Protein AF-A0A816T9Y1-F1 (afdb_monomer_lite)

Secondary structure (DSSP, 8-state):
---------------------THHHHHHHHHHHHHHHHHHTTSSS------------THHHHHHHHHHHHHHHHHHHHHHHHHHHHHHHHHHHHHHHHHHHH--GGGTTHHHHHHHHHTSSS--HHHHHHHHHHHHHHT-HHHHHHHHHHHHHHHHHTT-HHHHHHHHHHHHHHHHHTT-HHHHTT-GGGT-TT---THHHHHHHHHT-TT---

Sequence (214 aa):
MVNRSKNRFTMKTKYGAAVAPVFFLAGAYVAWNYINHRLWRKKDDNNGRDIRKGIHNSTSKETSLARRRKDQKTLSRSVSMGAIRGGKVALQRLLDLHSYHLDTSSLVNAEIEFESLLSRERPDFGLLQRDIVKMEMSGKEAKGVEILKKALDKAKAEGKGHEAYEIEMLLVEMLIYMGNIEEASKCKCLEDDFITDARRPLYQASNCSPLLLL

pLDDT: mean 72.72, std 20.24, range [33.94, 97.5]

Radius of gyration: 26.61 Å; chains: 1; bounding box: 75×41×82 Å

Foldseek 3Di:
DDDDDDPPDDDDDPDPDPPDPCVVVVVCVVVVVVVVVVVVVVPPPPDDDDDDDDDDDPVVVVVVVVVVVVVVVVVVVVLVVCCVPVNPLVSVLVVLLVVCVVDVPVLPCLLVVLLVQLPDPDHDLSVNLSSLVSCLSSVNLVSVLVSLVVSLVVCVVVVVVVSNLSSLLSNLVSCVSVVVLVVSCPRPNLVDPVDPDPVNVVSVVSSVDSPPPD

Organism: Brassica napus (NCBI:txid3708)

Structure (mmCIF, N/CA/C/O backbone):
data_AF-A0A816T9Y1-F1
#
_entry.id   AF-A0A816T9Y1-F1
#
loop_
_atom_site.group_PDB
_atom_site.id
_atom_site.type_symbol
_atom_site.label_atom_id
_atom_site.label_alt_id
_atom_site.label_comp_id
_atom_site.label_asym_id
_atom_site.label_entity_id
_atom_site.label_seq_id
_atom_site.pdbx_PDB_ins_code
_atom_site.Cartn_x
_atom_site.Cartn_y
_atom_site.Cartn_z
_atom_site.occupancy
_atom_site.B_iso_or_equiv
_atom_site.auth_seq_id
_atom_site.auth_comp_id
_atom_site.auth_asym_id
_atom_site.auth_atom_id
_atom_site.pdbx_PDB_model_num
ATOM 1 N N . MET A 1 1 ? 62.454 2.556 33.806 1.00 37.78 1 MET A N 1
ATOM 2 C CA . MET A 1 1 ? 61.445 2.763 32.741 1.00 37.78 1 MET A CA 1
ATOM 3 C C . MET A 1 1 ? 60.809 1.426 32.401 1.00 37.78 1 MET A C 1
ATOM 5 O O . MET A 1 1 ? 61.489 0.411 32.421 1.00 37.78 1 MET A O 1
ATOM 9 N N . VAL A 1 2 ? 59.494 1.445 32.208 1.00 39.16 2 VAL A N 1
ATOM 10 C CA . VAL A 1 2 ? 58.577 0.300 32.151 1.00 39.16 2 VAL A CA 1
ATOM 11 C C . VAL A 1 2 ? 58.728 -0.535 30.867 1.00 39.16 2 VAL A C 1
ATOM 13 O O . VAL A 1 2 ? 58.945 -0.005 29.783 1.00 39.16 2 VAL A O 1
ATOM 16 N N . ASN A 1 3 ? 58.579 -1.849 31.052 1.00 42.22 3 ASN A N 1
ATOM 17 C CA . ASN A 1 3 ? 58.478 -2.966 30.106 1.00 42.22 3 ASN A CA 1
ATOM 18 C C . ASN A 1 3 ? 57.694 -2.706 28.802 1.00 42.22 3 ASN A C 1
ATOM 20 O O . ASN A 1 3 ? 56.579 -2.192 28.860 1.00 42.22 3 ASN A O 1
ATOM 24 N N . ARG A 1 4 ? 58.151 -3.287 27.675 1.00 44.47 4 ARG A N 1
ATOM 25 C CA . ARG A 1 4 ? 57.262 -4.071 26.785 1.00 44.47 4 ARG A CA 1
ATOM 26 C C . ARG A 1 4 ? 58.037 -4.993 25.834 1.00 44.47 4 ARG A C 1
ATOM 28 O O . ARG A 1 4 ? 58.365 -4.634 24.705 1.00 44.47 4 ARG A O 1
ATOM 35 N N . SER A 1 5 ? 58.262 -6.222 26.293 1.00 46.03 5 SER A N 1
ATOM 36 C CA . SER A 1 5 ? 58.475 -7.381 25.423 1.00 46.03 5 SER A CA 1
ATOM 37 C C . SER A 1 5 ? 57.308 -7.500 24.430 1.00 46.03 5 SER A C 1
ATOM 39 O O . SER A 1 5 ? 56.144 -7.576 24.832 1.00 46.03 5 SER A O 1
ATOM 41 N N . LYS A 1 6 ? 57.607 -7.491 23.128 1.00 53.72 6 LYS A N 1
ATOM 42 C CA . LYS A 1 6 ? 56.668 -7.885 22.071 1.00 53.72 6 LYS A CA 1
ATOM 43 C C . LYS A 1 6 ? 56.931 -9.353 21.742 1.00 53.72 6 LYS A C 1
ATOM 45 O O . LYS A 1 6 ? 57.711 -9.662 20.846 1.00 53.72 6 LYS A O 1
ATOM 50 N N . ASN A 1 7 ? 56.266 -10.250 22.465 1.00 44.78 7 ASN A N 1
ATOM 51 C CA . ASN A 1 7 ? 56.191 -11.660 22.094 1.00 44.78 7 ASN A CA 1
ATOM 52 C C . ASN A 1 7 ? 55.439 -11.780 20.762 1.00 44.78 7 ASN A C 1
ATOM 54 O O . ASN A 1 7 ? 54.228 -11.576 20.684 1.00 44.78 7 ASN A O 1
ATOM 58 N N . ARG A 1 8 ? 56.181 -12.087 19.698 1.00 43.97 8 ARG A N 1
ATOM 59 C CA . ARG A 1 8 ? 55.658 -12.401 18.369 1.00 43.97 8 ARG A CA 1
ATOM 60 C C . ARG A 1 8 ? 55.233 -13.872 18.381 1.00 43.97 8 ARG A C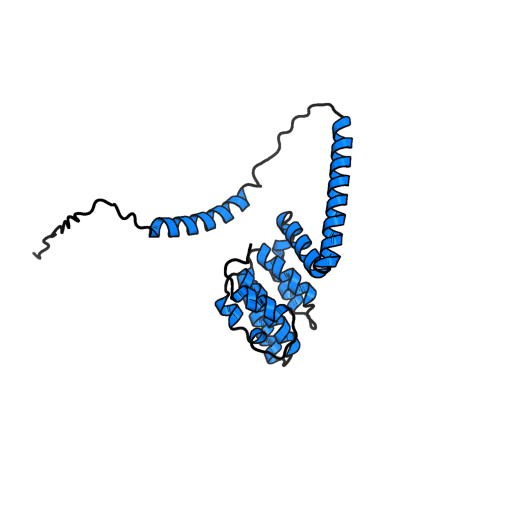 1
ATOM 62 O O . ARG A 1 8 ? 56.048 -14.749 18.119 1.00 43.97 8 ARG A O 1
ATOM 69 N N . PHE A 1 9 ? 53.977 -14.146 18.729 1.00 44.84 9 PHE A N 1
ATOM 70 C CA . PHE A 1 9 ? 53.415 -15.493 18.625 1.00 44.84 9 PHE A CA 1
ATOM 71 C C . PHE A 1 9 ? 53.221 -15.855 17.150 1.00 44.84 9 PHE A C 1
ATOM 73 O O . PHE A 1 9 ? 52.257 -15.450 16.508 1.00 44.84 9 PHE A O 1
ATOM 80 N N . THR A 1 10 ? 54.170 -16.606 16.600 1.00 45.91 10 THR A N 1
ATOM 81 C CA . THR A 1 10 ? 54.052 -17.256 15.296 1.00 45.91 10 THR A CA 1
ATOM 82 C C . THR A 1 10 ? 53.471 -18.654 15.500 1.00 45.91 10 THR A C 1
ATOM 84 O O . THR A 1 10 ? 54.185 -19.632 15.706 1.00 45.91 10 THR A O 1
ATOM 87 N N . MET A 1 11 ? 52.143 -18.767 15.454 1.00 42.81 11 MET A N 1
ATOM 88 C CA . MET A 1 11 ? 51.494 -20.071 15.329 1.00 42.81 11 MET A CA 1
ATOM 89 C C . MET A 1 11 ? 51.697 -20.587 13.900 1.00 42.81 11 MET A C 1
ATOM 91 O O . MET A 1 11 ? 51.148 -20.042 12.946 1.00 42.81 11 MET A O 1
ATOM 95 N N . LYS A 1 12 ? 52.505 -21.639 13.747 1.00 41.53 12 LYS A N 1
ATOM 96 C CA . LYS A 1 12 ? 52.571 -22.429 12.513 1.00 41.53 12 LYS A CA 1
ATOM 97 C C . LYS A 1 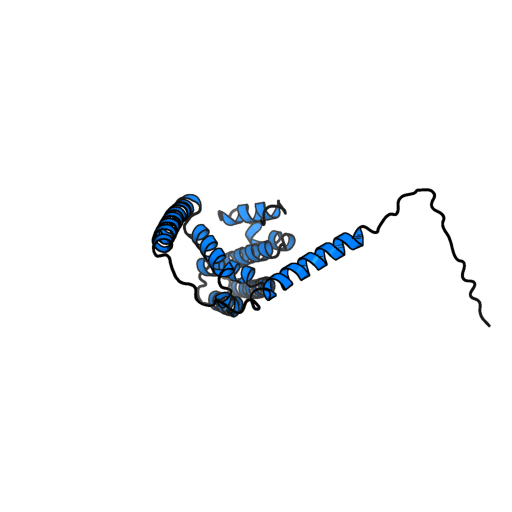12 ? 51.427 -23.440 12.526 1.00 41.53 12 LYS A C 1
ATOM 99 O O . LYS A 1 12 ? 51.475 -24.407 13.283 1.00 41.53 12 LYS A O 1
ATOM 104 N N . THR A 1 13 ? 50.419 -23.239 11.686 1.00 49.88 13 THR A N 1
ATOM 105 C CA . THR A 1 13 ? 49.385 -24.244 11.424 1.00 49.88 13 THR A CA 1
ATOM 106 C C . THR A 1 13 ? 49.856 -25.182 10.311 1.00 49.88 13 THR A C 1
ATOM 108 O O . THR A 1 13 ? 50.251 -24.760 9.227 1.00 49.88 13 THR A O 1
ATOM 111 N N . LYS A 1 14 ? 49.860 -26.487 10.600 1.00 49.47 14 LYS A N 1
ATOM 112 C CA . LYS A 1 14 ? 50.197 -27.566 9.662 1.00 49.47 14 LYS A CA 1
ATOM 113 C C . LYS A 1 14 ? 48.965 -28.006 8.862 1.00 49.47 14 LYS A C 1
ATOM 115 O O . LYS A 1 14 ? 48.614 -29.169 8.925 1.00 49.47 14 LYS A O 1
ATOM 120 N N . TYR A 1 15 ? 48.300 -27.111 8.137 1.00 50.97 15 TYR A N 1
ATOM 121 C CA . TYR A 1 15 ? 47.310 -27.496 7.121 1.00 50.97 15 TYR A CA 1
ATOM 122 C C . TYR A 1 15 ? 47.323 -26.444 6.012 1.00 50.97 15 TYR A C 1
ATOM 124 O O . TYR A 1 15 ? 47.003 -25.278 6.235 1.00 50.97 15 TYR A O 1
ATOM 132 N N . GLY A 1 16 ? 47.785 -26.845 4.827 1.00 50.25 16 GLY A N 1
ATOM 133 C CA . GLY A 1 16 ? 47.863 -25.995 3.646 1.00 50.25 16 GLY A CA 1
ATOM 134 C C . GLY A 1 16 ? 46.484 -25.779 3.037 1.00 50.25 16 GLY A C 1
ATOM 135 O O . GLY A 1 16 ? 46.090 -26.508 2.140 1.00 50.25 16 GLY A O 1
ATOM 136 N N . ALA A 1 17 ? 45.765 -24.776 3.524 1.00 52.03 17 ALA A N 1
ATOM 137 C CA . ALA A 1 17 ? 44.702 -24.105 2.790 1.00 52.03 17 ALA A CA 1
ATOM 138 C C . ALA A 1 17 ? 44.525 -22.725 3.422 1.00 52.03 17 ALA A C 1
ATOM 140 O O . ALA A 1 17 ? 44.156 -22.605 4.590 1.00 52.03 17 ALA A O 1
ATOM 141 N N . ALA A 1 18 ? 44.844 -21.676 2.666 1.00 52.47 18 ALA A N 1
ATOM 142 C CA . ALA A 1 18 ? 44.543 -20.316 3.071 1.00 52.47 18 ALA A CA 1
ATOM 143 C C . ALA A 1 18 ? 43.019 -20.186 3.176 1.00 52.47 18 ALA A C 1
ATOM 145 O O . ALA A 1 18 ? 42.322 -20.138 2.164 1.00 52.47 18 ALA A O 1
ATOM 146 N N . VAL A 1 19 ? 42.499 -20.151 4.403 1.00 50.91 19 VAL A N 1
ATOM 147 C CA . VAL A 1 19 ? 41.125 -19.726 4.664 1.00 50.91 19 VAL A CA 1
ATOM 148 C C . VAL A 1 19 ? 41.093 -18.230 4.379 1.00 50.91 19 VAL A C 1
ATOM 150 O O . VAL A 1 19 ? 41.372 -17.401 5.245 1.00 50.91 19 VAL A O 1
ATOM 153 N N . ALA A 1 20 ? 40.835 -17.884 3.119 1.00 59.50 20 ALA A N 1
ATOM 154 C CA . ALA A 1 20 ? 40.439 -16.536 2.761 1.00 59.50 20 ALA A CA 1
ATOM 155 C C . ALA A 1 20 ? 39.174 -16.210 3.577 1.00 59.50 20 ALA A C 1
ATOM 157 O O . ALA A 1 20 ? 38.264 -17.044 3.625 1.00 59.50 20 ALA A O 1
ATOM 158 N N . PRO A 1 21 ? 39.086 -15.051 4.251 1.00 55.22 21 PRO A N 1
ATOM 159 C CA . PRO A 1 21 ? 37.906 -14.728 5.030 1.00 55.22 21 PRO A CA 1
ATOM 160 C C . PRO A 1 21 ? 36.741 -14.535 4.056 1.00 55.22 21 PRO A C 1
ATOM 162 O O . PRO A 1 21 ? 36.638 -13.511 3.382 1.00 55.22 21 PRO A O 1
ATOM 165 N N . VAL A 1 22 ? 35.857 -15.531 3.991 1.00 54.50 22 VAL A N 1
ATOM 166 C CA . VAL A 1 22 ? 34.641 -15.563 3.156 1.00 54.50 22 VAL A CA 1
ATOM 167 C C . VAL A 1 22 ? 33.737 -14.339 3.411 1.00 54.50 22 VAL A C 1
ATOM 169 O O . VAL A 1 22 ? 32.943 -13.947 2.560 1.00 54.50 22 VAL A O 1
ATOM 172 N N . PHE A 1 23 ? 33.933 -13.645 4.534 1.00 53.06 23 PHE A N 1
ATOM 173 C CA . PHE A 1 23 ? 33.245 -12.406 4.897 1.00 53.06 23 PHE A CA 1
ATOM 174 C C . PHE A 1 23 ? 33.558 -11.202 3.995 1.00 53.06 23 PHE A C 1
ATOM 176 O O . PHE A 1 23 ? 32.714 -10.316 3.870 1.00 53.06 23 PHE A O 1
ATOM 183 N N . PHE A 1 24 ? 34.708 -11.167 3.310 1.00 53.22 24 PHE A N 1
ATOM 184 C CA . PHE A 1 24 ? 34.989 -10.083 2.360 1.00 53.22 24 PHE A CA 1
ATOM 185 C C . PHE A 1 24 ? 34.176 -10.210 1.069 1.00 53.22 24 PHE A C 1
ATOM 187 O O . PHE A 1 24 ? 33.813 -9.192 0.490 1.00 53.22 24 PHE A O 1
ATOM 194 N N . LEU A 1 25 ? 33.829 -11.430 0.644 1.00 54.56 25 LEU A N 1
ATOM 195 C CA . LEU A 1 25 ? 33.026 -11.642 -0.563 1.00 54.56 25 LEU A CA 1
ATOM 196 C C . LEU A 1 25 ? 31.555 -11.279 -0.339 1.00 54.56 25 LEU A C 1
ATOM 198 O O . LEU A 1 25 ? 30.958 -10.660 -1.211 1.00 54.56 25 LEU A O 1
ATOM 202 N N . ALA A 1 26 ? 30.991 -11.578 0.835 1.00 55.34 26 ALA A N 1
ATOM 203 C CA . ALA A 1 26 ? 29.619 -11.186 1.167 1.00 55.34 26 ALA A CA 1
ATOM 204 C C . ALA A 1 26 ? 29.475 -9.658 1.307 1.00 55.34 26 ALA A C 1
ATOM 206 O O . ALA A 1 26 ? 28.564 -9.068 0.729 1.00 55.34 26 ALA A O 1
ATOM 207 N N . GLY A 1 27 ? 30.418 -9.001 1.996 1.00 56.59 27 GLY A N 1
ATOM 208 C CA . GLY A 1 27 ? 30.445 -7.538 2.101 1.00 56.59 27 GLY A CA 1
ATOM 209 C C . GLY A 1 27 ? 30.673 -6.854 0.751 1.00 56.59 27 GLY A C 1
ATOM 210 O O . GLY A 1 27 ? 29.983 -5.889 0.423 1.00 56.59 27 GLY A O 1
ATOM 211 N N . ALA A 1 28 ? 31.581 -7.391 -0.071 1.00 59.97 28 ALA A N 1
ATOM 212 C CA . ALA A 1 28 ? 31.802 -6.904 -1.427 1.00 59.97 28 ALA A CA 1
ATOM 213 C C . ALA A 1 28 ? 30.584 -7.135 -2.329 1.00 59.97 28 ALA A C 1
ATOM 215 O O . ALA A 1 28 ? 30.280 -6.261 -3.125 1.00 59.97 28 ALA A O 1
ATOM 216 N N . TYR A 1 29 ? 29.855 -8.246 -2.193 1.00 62.25 29 TYR A N 1
ATOM 217 C CA . TYR A 1 29 ? 28.666 -8.524 -3.003 1.00 62.25 29 TYR A CA 1
ATOM 218 C C . TYR A 1 29 ? 27.510 -7.579 -2.668 1.00 62.25 29 TYR A C 1
ATOM 220 O O . TYR A 1 29 ? 26.904 -7.018 -3.576 1.00 62.25 29 TYR A O 1
ATOM 228 N N . VAL A 1 30 ? 27.249 -7.325 -1.381 1.00 61.47 30 VAL A N 1
ATOM 229 C CA . VAL A 1 30 ? 26.211 -6.371 -0.951 1.00 61.47 30 VAL A CA 1
ATOM 230 C C . VAL A 1 30 ? 26.579 -4.942 -1.363 1.00 61.47 30 VAL A C 1
ATOM 232 O O . VAL A 1 30 ? 25.748 -4.234 -1.931 1.00 61.47 30 VAL A O 1
ATOM 235 N N . ALA A 1 31 ? 27.837 -4.530 -1.172 1.00 62.53 31 ALA A N 1
ATOM 236 C CA . ALA A 1 31 ? 28.311 -3.219 -1.615 1.00 62.53 31 ALA A CA 1
ATOM 237 C C . ALA A 1 31 ? 28.297 -3.081 -3.149 1.00 62.53 31 ALA A C 1
ATOM 239 O O . ALA A 1 31 ? 27.914 -2.036 -3.673 1.00 62.53 31 ALA A O 1
ATOM 240 N N . TRP A 1 32 ? 28.659 -4.140 -3.879 1.00 59.94 32 TRP A N 1
ATOM 241 C CA . TRP A 1 32 ? 28.618 -4.178 -5.339 1.00 59.94 32 TRP A CA 1
ATOM 242 C C . TRP A 1 32 ? 27.182 -4.089 -5.856 1.00 59.94 32 TRP A C 1
ATOM 244 O O . TRP A 1 32 ? 26.933 -3.300 -6.757 1.00 59.94 32 TRP A O 1
ATOM 254 N N . ASN A 1 33 ? 26.216 -4.795 -5.259 1.00 61.81 33 ASN A N 1
ATOM 255 C CA . ASN A 1 33 ? 24.808 -4.720 -5.668 1.00 61.81 33 ASN A CA 1
ATOM 256 C C . ASN A 1 33 ? 24.205 -3.325 -5.401 1.00 61.81 33 ASN A C 1
ATOM 258 O O . ASN A 1 33 ? 23.542 -2.751 -6.266 1.00 61.81 33 ASN A O 1
ATOM 262 N N . TYR A 1 34 ? 24.536 -2.722 -4.254 1.00 61.09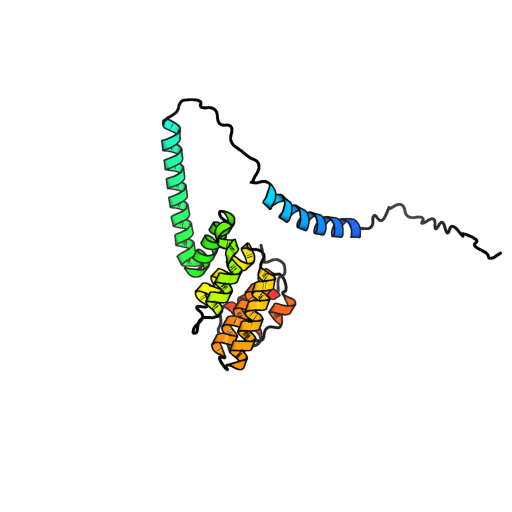 34 TYR A N 1
ATOM 263 C CA . TYR A 1 34 ? 24.079 -1.377 -3.888 1.00 61.09 34 TYR A CA 1
ATOM 264 C C . TYR A 1 34 ? 24.677 -0.273 -4.785 1.00 61.09 34 TYR A C 1
ATOM 266 O O . TYR A 1 34 ? 23.999 0.690 -5.149 1.00 61.09 34 TYR A O 1
ATOM 274 N N . ILE A 1 35 ? 25.943 -0.415 -5.200 1.00 59.78 35 ILE A N 1
ATOM 275 C CA . ILE A 1 35 ? 26.608 0.527 -6.117 1.00 59.78 35 ILE A CA 1
ATOM 276 C C . ILE A 1 35 ? 26.154 0.312 -7.569 1.00 59.78 35 ILE A C 1
ATOM 278 O O . ILE A 1 35 ? 25.965 1.291 -8.295 1.00 59.78 35 ILE A O 1
ATOM 282 N N . ASN A 1 36 ? 25.928 -0.932 -8.001 1.00 55.75 36 ASN A N 1
ATOM 283 C CA . ASN A 1 36 ? 25.536 -1.239 -9.378 1.00 55.75 36 ASN A CA 1
ATOM 284 C C . ASN A 1 36 ? 24.110 -0.738 -9.683 1.00 55.75 36 ASN A C 1
ATOM 286 O O . ASN A 1 36 ? 23.899 -0.133 -10.732 1.00 55.75 36 ASN A O 1
ATOM 290 N N . HIS A 1 37 ? 23.166 -0.833 -8.736 1.00 56.78 37 HIS A N 1
ATOM 291 C CA . HIS A 1 37 ? 21.837 -0.212 -8.879 1.00 56.78 37 HIS A CA 1
ATOM 292 C C . HIS A 1 37 ? 21.891 1.323 -9.006 1.00 56.78 37 HIS A C 1
ATOM 294 O O . HIS A 1 37 ? 21.068 1.925 -9.698 1.00 56.78 37 HIS A O 1
ATOM 300 N N . ARG A 1 38 ? 22.882 1.978 -8.383 1.00 50.47 38 ARG A N 1
ATOM 301 C CA . ARG A 1 38 ? 23.062 3.438 -8.452 1.00 50.47 38 ARG A CA 1
ATOM 302 C C . ARG A 1 38 ? 23.784 3.894 -9.723 1.00 50.47 38 ARG A C 1
ATOM 304 O O . ARG A 1 38 ? 23.532 5.002 -10.193 1.00 50.47 38 ARG A O 1
ATOM 311 N N . LEU A 1 39 ? 24.666 3.065 -10.289 1.00 41.72 39 LEU A N 1
ATOM 312 C CA . LEU A 1 39 ? 25.412 3.395 -11.509 1.00 41.72 39 LEU A CA 1
ATOM 313 C C . LEU A 1 39 ? 24.581 3.241 -12.790 1.00 41.72 39 LEU A C 1
ATOM 315 O O . LEU A 1 39 ? 24.790 4.007 -13.731 1.00 41.72 39 LEU A O 1
ATOM 319 N N . TRP A 1 40 ? 23.612 2.322 -12.820 1.00 47.62 40 TRP A N 1
ATOM 320 C CA . TRP A 1 40 ? 22.689 2.189 -13.955 1.00 47.62 40 TRP A CA 1
ATOM 321 C C . TRP A 1 40 ? 21.728 3.380 -14.099 1.00 47.62 40 TRP A C 1
ATOM 323 O O . TRP A 1 40 ? 21.333 3.681 -15.216 1.00 47.62 40 TRP A O 1
ATOM 333 N N . ARG A 1 41 ? 21.460 4.152 -13.032 1.00 48.22 41 ARG A N 1
ATOM 334 C CA . ARG A 1 41 ? 20.710 5.424 -13.128 1.00 48.22 41 ARG A CA 1
ATOM 335 C C . ARG A 1 41 ? 21.477 6.576 -13.788 1.00 48.22 41 ARG A C 1
ATOM 337 O O . ARG A 1 41 ? 20.868 7.594 -14.082 1.00 48.22 41 ARG A O 1
ATOM 344 N N . LYS A 1 42 ? 22.800 6.476 -13.965 1.00 38.38 42 LYS A N 1
ATOM 345 C CA . LYS A 1 42 ? 23.636 7.606 -14.426 1.00 38.38 42 LYS A CA 1
ATOM 346 C C . LYS A 1 42 ? 24.163 7.442 -15.854 1.00 38.38 42 LYS A C 1
ATOM 348 O O 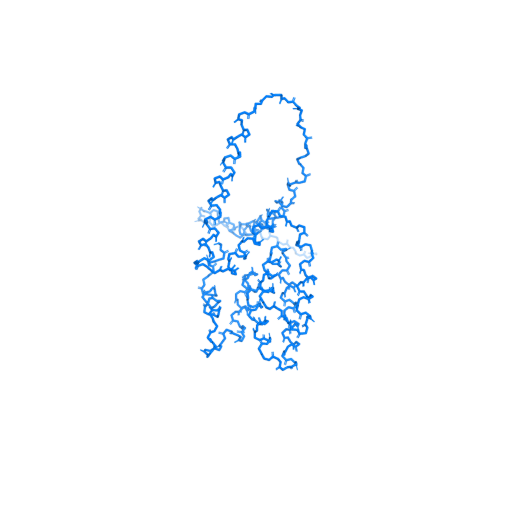. LYS A 1 42 ? 24.905 8.300 -16.329 1.00 38.38 42 LYS A O 1
ATOM 353 N N . LYS A 1 43 ? 23.848 6.328 -16.523 1.00 37.53 43 LYS A N 1
ATOM 354 C CA . LYS A 1 43 ? 24.426 5.989 -17.834 1.00 37.53 43 LYS A CA 1
ATOM 355 C C . LYS A 1 43 ? 23.578 6.437 -19.030 1.00 37.53 43 LYS A C 1
ATOM 357 O O . LYS A 1 43 ? 24.078 6.383 -20.150 1.00 37.53 43 LYS A O 1
ATOM 362 N N . ASP A 1 44 ? 22.385 6.974 -18.790 1.00 49.97 44 ASP A N 1
ATOM 363 C CA . ASP A 1 44 ? 21.476 7.404 -19.861 1.00 49.97 44 ASP A CA 1
ATOM 364 C C . ASP A 1 44 ? 21.619 8.892 -20.238 1.00 49.97 44 ASP A C 1
ATOM 366 O O . ASP A 1 44 ? 21.105 9.322 -21.268 1.00 49.97 44 ASP A O 1
ATOM 370 N N . ASP A 1 45 ? 22.423 9.662 -19.494 1.00 52.53 45 ASP A N 1
ATOM 371 C CA . ASP A 1 45 ? 22.575 11.109 -19.719 1.00 52.53 45 ASP A CA 1
ATOM 372 C C . ASP A 1 45 ? 23.741 11.486 -20.656 1.00 52.53 45 ASP A C 1
ATOM 374 O O . ASP A 1 45 ? 23.928 12.658 -20.973 1.00 52.53 45 ASP A O 1
ATOM 378 N N . ASN A 1 46 ? 24.534 10.518 -21.136 1.00 46.03 46 ASN A N 1
ATOM 379 C CA . ASN A 1 46 ? 25.750 10.779 -21.924 1.00 46.03 46 ASN A CA 1
ATOM 380 C C . ASN A 1 46 ? 25.791 10.041 -23.270 1.00 46.03 46 ASN A C 1
ATOM 382 O O . ASN A 1 46 ? 26.823 9.490 -23.649 1.00 46.03 46 ASN A O 1
ATOM 386 N N . ASN A 1 47 ? 24.694 10.052 -24.031 1.00 40.97 47 ASN A N 1
ATOM 387 C CA . ASN A 1 47 ? 24.768 9.733 -25.461 1.00 40.97 47 ASN A CA 1
ATOM 388 C C . ASN A 1 47 ? 24.098 10.826 -26.305 1.00 40.97 47 ASN A C 1
ATOM 390 O O . ASN A 1 47 ? 23.054 10.656 -26.938 1.00 40.97 47 ASN A O 1
ATOM 394 N N . GLY A 1 48 ? 24.722 12.004 -26.263 1.00 39.34 48 GLY A N 1
ATOM 395 C CA . GLY A 1 48 ? 24.438 13.119 -27.151 1.00 39.34 48 GLY A CA 1
ATOM 396 C C . GLY A 1 48 ? 24.857 12.792 -28.582 1.00 39.34 48 GLY A C 1
ATOM 397 O O . GLY A 1 48 ? 26.038 12.718 -28.890 1.00 39.34 48 GLY A O 1
ATOM 398 N N . ARG A 1 49 ? 23.841 12.581 -29.422 1.00 41.19 49 ARG A N 1
ATOM 399 C CA . ARG A 1 49 ? 23.759 12.853 -30.867 1.00 41.19 49 ARG A CA 1
ATOM 400 C C . ARG A 1 49 ? 25.054 13.312 -31.559 1.00 41.19 49 ARG A C 1
ATOM 402 O O . ARG A 1 49 ? 25.425 14.468 -31.434 1.00 41.19 49 ARG A O 1
ATOM 409 N N . ASP A 1 50 ? 25.519 12.481 -32.489 1.00 43.34 50 ASP A N 1
ATOM 410 C CA . ASP A 1 50 ? 25.962 12.936 -33.809 1.00 43.34 50 ASP A CA 1
ATOM 411 C C . ASP A 1 50 ? 25.476 11.944 -34.878 1.00 43.34 50 ASP A C 1
ATOM 413 O O . ASP A 1 50 ? 26.045 10.876 -35.086 1.00 43.34 50 ASP A O 1
ATOM 417 N N . ILE A 1 51 ? 24.374 12.288 -35.558 1.00 40.44 51 ILE A N 1
ATOM 418 C CA . ILE A 1 51 ? 23.934 11.611 -36.787 1.00 40.44 51 ILE A CA 1
ATOM 419 C C . ILE A 1 51 ? 24.025 12.622 -37.924 1.00 40.44 51 ILE A C 1
ATOM 421 O O . ILE A 1 51 ? 23.152 13.473 -38.116 1.00 40.44 51 ILE A O 1
ATOM 425 N N . ARG A 1 52 ? 25.100 12.499 -38.705 1.00 39.19 52 ARG A N 1
ATOM 426 C CA . ARG A 1 52 ? 25.234 13.139 -40.010 1.00 39.19 52 ARG A CA 1
ATOM 427 C C . ARG A 1 52 ? 24.449 12.325 -41.043 1.00 39.19 52 ARG A C 1
ATOM 429 O O . ARG A 1 52 ? 24.583 11.109 -41.132 1.00 39.19 52 ARG A O 1
ATOM 436 N N . LYS A 1 53 ? 23.611 13.039 -41.797 1.00 43.53 53 LYS A N 1
ATOM 437 C CA . LYS A 1 53 ? 22.745 12.577 -42.891 1.00 43.53 53 LYS A CA 1
ATOM 438 C C . LYS A 1 53 ? 23.445 11.617 -43.864 1.00 43.53 53 LYS A C 1
ATOM 440 O O . LYS A 1 53 ? 24.507 11.938 -44.388 1.00 43.53 53 LYS A O 1
ATOM 445 N N . GLY A 1 54 ? 22.749 10.533 -44.197 1.00 33.94 54 GLY A N 1
ATOM 446 C CA . GLY A 1 54 ? 23.025 9.649 -45.325 1.00 33.94 54 GLY A CA 1
ATOM 447 C C . GLY A 1 54 ? 21.706 9.121 -45.885 1.00 33.94 54 GLY A C 1
ATOM 448 O O . GLY A 1 54 ? 20.852 8.647 -45.146 1.00 33.94 54 GLY A O 1
ATOM 449 N N . ILE A 1 55 ? 21.518 9.324 -47.179 1.00 45.94 55 ILE A N 1
ATOM 450 C CA . ILE A 1 55 ? 20.297 9.163 -47.967 1.00 45.94 55 ILE A CA 1
ATOM 451 C C . ILE A 1 55 ? 19.969 7.676 -48.236 1.00 45.94 55 ILE A C 1
ATOM 453 O O . ILE A 1 55 ? 20.868 6.845 -48.284 1.00 45.94 55 ILE A O 1
ATOM 457 N N . HIS A 1 56 ? 18.682 7.412 -48.518 1.00 39.50 56 HIS A N 1
ATOM 458 C CA . HIS A 1 56 ? 18.094 6.221 -49.164 1.00 39.50 56 HIS A CA 1
ATOM 459 C C . HIS A 1 56 ? 17.692 5.014 -48.284 1.00 39.50 56 HIS A C 1
ATOM 461 O O . HIS A 1 56 ? 18.521 4.251 -47.804 1.00 39.50 56 HIS A O 1
ATOM 467 N N . ASN A 1 57 ? 16.371 4.814 -48.119 1.00 39.25 57 ASN A N 1
ATOM 468 C CA . ASN A 1 57 ? 15.619 3.646 -48.627 1.00 39.25 57 ASN A CA 1
ATOM 469 C C . ASN A 1 57 ? 14.173 3.654 -48.091 1.00 39.25 57 ASN A C 1
ATOM 471 O O . ASN A 1 57 ? 13.927 3.575 -46.890 1.00 39.25 57 ASN A O 1
ATOM 475 N N . SER A 1 58 ? 13.199 3.761 -48.993 1.00 47.16 58 SER A N 1
ATOM 476 C CA . SER A 1 58 ? 11.754 3.795 -48.712 1.00 47.16 58 SER A CA 1
ATOM 477 C C . SER A 1 58 ? 11.142 2.416 -48.405 1.00 47.16 58 SER A C 1
ATOM 479 O O . SER A 1 58 ? 10.047 2.350 -47.858 1.00 47.16 58 SER A O 1
ATOM 481 N N . THR A 1 59 ? 11.860 1.319 -48.653 1.00 44.91 59 THR A N 1
ATOM 482 C CA . THR A 1 59 ? 11.420 -0.077 -48.441 1.00 44.91 59 THR A CA 1
ATOM 483 C C . THR A 1 59 ? 11.549 -0.583 -46.992 1.00 44.91 59 THR A C 1
ATOM 485 O O . THR A 1 59 ? 10.901 -1.555 -46.601 1.00 44.91 59 THR A O 1
ATOM 488 N N . SER A 1 60 ? 12.335 0.084 -46.140 1.00 47.34 60 SER A N 1
ATOM 489 C CA . SER A 1 60 ? 12.523 -0.276 -44.719 1.00 47.34 60 SER A CA 1
ATOM 490 C C . SER A 1 60 ? 11.442 0.297 -43.784 1.00 47.34 60 SER A C 1
ATOM 492 O O . SER A 1 60 ? 11.214 -0.208 -42.679 1.00 47.34 60 SER A O 1
ATOM 494 N N . LYS A 1 61 ? 10.724 1.342 -44.218 1.00 46.06 61 LYS A N 1
ATOM 495 C CA . LYS A 1 61 ? 9.611 1.932 -43.455 1.00 46.06 61 LYS A CA 1
ATOM 496 C C . LYS A 1 61 ? 8.367 1.045 -43.471 1.00 46.06 61 LYS A C 1
ATOM 498 O O . LYS A 1 61 ? 7.713 0.902 -42.445 1.00 46.06 61 LYS A O 1
ATOM 503 N N . GLU A 1 62 ? 8.071 0.403 -44.596 1.00 44.56 62 GLU A N 1
ATOM 504 C CA . GLU A 1 62 ? 6.891 -0.460 -44.744 1.00 44.56 62 GLU A CA 1
ATOM 505 C C . GLU A 1 62 ? 7.023 -1.761 -43.941 1.00 44.56 62 GLU A C 1
ATOM 507 O O . GLU A 1 62 ? 6.096 -2.175 -43.242 1.00 44.56 62 GLU A O 1
ATOM 512 N N . THR A 1 63 ? 8.219 -2.353 -43.942 1.00 49.94 63 THR A N 1
ATOM 513 C CA . THR A 1 63 ? 8.542 -3.552 -43.156 1.00 49.94 63 THR A CA 1
ATOM 514 C C . THR A 1 63 ? 8.590 -3.279 -41.649 1.00 49.94 63 THR A C 1
ATOM 516 O O . THR A 1 63 ? 8.098 -4.098 -40.873 1.00 49.94 63 THR A O 1
ATOM 519 N N . SER A 1 64 ? 9.092 -2.120 -41.203 1.00 55.06 64 SER A N 1
ATOM 520 C CA . SER A 1 64 ? 9.069 -1.730 -39.780 1.00 55.06 64 SER A CA 1
ATOM 521 C C . SER A 1 64 ? 7.670 -1.353 -39.271 1.00 55.06 64 SER A C 1
ATOM 523 O O . SER A 1 64 ? 7.329 -1.696 -38.139 1.00 55.06 64 SER A O 1
ATOM 525 N N . LEU A 1 65 ? 6.823 -0.734 -40.103 1.00 54.72 65 LEU A N 1
ATOM 526 C CA . LEU A 1 65 ? 5.403 -0.502 -39.803 1.00 54.72 65 LEU A CA 1
ATOM 527 C C . LEU A 1 65 ? 4.606 -1.808 -39.737 1.00 54.72 65 LEU A C 1
ATOM 529 O O . LEU A 1 65 ? 3.799 -1.978 -38.825 1.00 54.72 65 LEU A O 1
ATOM 533 N N . ALA A 1 66 ? 4.842 -2.747 -40.657 1.00 56.75 66 ALA A N 1
ATOM 534 C CA . ALA A 1 66 ? 4.206 -4.063 -40.633 1.00 56.75 66 ALA A CA 1
ATOM 535 C C . ALA A 1 66 ? 4.630 -4.884 -39.404 1.00 56.75 66 ALA A C 1
ATOM 537 O O . ALA A 1 66 ? 3.785 -5.521 -38.772 1.00 56.75 66 ALA A O 1
ATOM 538 N N . ARG A 1 67 ? 5.914 -4.819 -39.019 1.00 55.25 67 ARG A N 1
ATOM 539 C CA . ARG A 1 67 ? 6.436 -5.466 -37.806 1.00 55.25 67 ARG A CA 1
ATOM 540 C C . ARG A 1 67 ? 5.851 -4.831 -36.543 1.00 55.25 67 ARG A C 1
ATOM 542 O O . ARG A 1 67 ? 5.252 -5.552 -35.760 1.00 55.25 67 ARG A O 1
ATOM 549 N N . ARG A 1 68 ? 5.840 -3.493 -36.432 1.00 55.84 68 ARG A N 1
ATOM 550 C CA . ARG A 1 68 ? 5.146 -2.775 -35.342 1.00 55.84 68 ARG A CA 1
ATOM 551 C C . ARG A 1 68 ? 3.660 -3.109 -35.261 1.00 55.84 68 ARG A C 1
ATOM 553 O O . ARG A 1 68 ? 3.157 -3.316 -34.167 1.00 55.84 68 ARG A O 1
ATOM 560 N N . ARG A 1 69 ? 2.948 -3.190 -36.390 1.00 59.09 69 ARG A N 1
ATOM 561 C CA . ARG A 1 69 ? 1.528 -3.588 -36.414 1.00 59.09 69 ARG A CA 1
ATOM 562 C C . ARG A 1 69 ? 1.334 -5.029 -35.954 1.00 59.09 69 ARG A C 1
ATOM 564 O O . ARG A 1 69 ? 0.360 -5.313 -35.263 1.00 59.09 69 ARG A O 1
ATOM 571 N N . LYS A 1 70 ? 2.239 -5.939 -36.328 1.00 58.38 70 LYS A N 1
ATOM 572 C CA . LYS A 1 70 ? 2.215 -7.335 -35.877 1.00 58.38 70 LYS A CA 1
ATOM 573 C C . LYS A 1 70 ? 2.489 -7.427 -34.375 1.00 58.38 70 LYS A C 1
ATOM 575 O O . LYS A 1 70 ? 1.700 -8.068 -33.691 1.00 58.38 70 LYS A O 1
ATOM 580 N N . ASP A 1 71 ? 3.502 -6.718 -33.884 1.00 59.66 71 ASP A N 1
ATOM 581 C CA . ASP A 1 71 ? 3.887 -6.660 -32.470 1.00 59.66 71 ASP A CA 1
ATOM 582 C C . ASP A 1 71 ? 2.778 -6.026 -31.616 1.00 59.66 71 ASP A C 1
ATOM 584 O O . ASP A 1 71 ? 2.397 -6.565 -30.577 1.00 59.66 71 ASP A O 1
ATOM 588 N N . GLN A 1 72 ? 2.167 -4.942 -32.103 1.00 59.47 72 GLN A N 1
ATOM 589 C CA . GLN A 1 72 ? 1.013 -4.299 -31.478 1.00 59.47 72 GLN A CA 1
ATOM 590 C C . GLN A 1 72 ? -0.198 -5.237 -31.455 1.00 59.47 72 GLN A C 1
ATOM 592 O O . GLN A 1 72 ? -0.849 -5.358 -30.425 1.00 59.47 72 GLN A O 1
ATOM 597 N N . LYS A 1 73 ? -0.475 -5.967 -32.544 1.00 61.16 73 LYS A N 1
ATOM 598 C CA . LYS A 1 73 ? -1.567 -6.954 -32.599 1.00 61.16 73 LYS A CA 1
ATOM 599 C C . LYS A 1 73 ? -1.326 -8.138 -31.657 1.00 61.16 73 LYS A C 1
ATOM 601 O O . LYS A 1 73 ? -2.278 -8.634 -31.058 1.00 61.16 73 LYS A O 1
ATOM 606 N N . THR A 1 74 ? -0.085 -8.605 -31.512 1.00 61.84 74 THR A N 1
ATOM 607 C CA . THR A 1 74 ? 0.262 -9.659 -30.546 1.00 61.84 74 THR A CA 1
ATOM 608 C C . THR A 1 74 ? 0.188 -9.164 -29.109 1.00 61.84 74 THR A C 1
ATOM 610 O O . THR A 1 74 ? -0.349 -9.883 -28.271 1.00 61.84 74 THR A O 1
ATOM 613 N N . LEU A 1 75 ? 0.615 -7.925 -28.842 1.00 60.12 75 LEU A N 1
ATOM 614 C CA . LEU A 1 75 ? 0.482 -7.281 -27.537 1.00 60.12 75 LEU A CA 1
ATOM 615 C C . LEU A 1 75 ? -0.996 -7.087 -27.183 1.00 60.12 75 LEU A C 1
ATOM 617 O O . LEU A 1 75 ? -1.416 -7.445 -26.093 1.00 60.12 75 LEU A O 1
ATOM 621 N N . SER A 1 76 ? -1.837 -6.642 -28.120 1.00 63.16 76 SER A N 1
ATOM 622 C CA . SER A 1 76 ? -3.286 -6.558 -27.897 1.00 63.16 76 SER A CA 1
ATOM 623 C C . SER A 1 76 ? -3.910 -7.920 -27.562 1.00 63.16 76 SER A C 1
ATOM 625 O O . SER A 1 76 ? -4.828 -7.980 -26.747 1.00 63.16 76 SER A O 1
ATOM 627 N N . ARG A 1 77 ? -3.406 -9.026 -28.135 1.00 63.75 77 ARG A N 1
ATOM 628 C CA . ARG A 1 77 ? -3.867 -10.386 -27.796 1.00 63.75 77 ARG A CA 1
ATOM 629 C C . ARG A 1 77 ? -3.373 -10.852 -26.426 1.00 63.75 77 ARG A C 1
ATOM 631 O O . ARG A 1 77 ? -4.163 -11.445 -25.697 1.00 63.75 77 ARG A O 1
ATOM 638 N N . SER A 1 78 ? -2.116 -10.598 -26.058 1.00 67.75 78 SER A N 1
ATOM 639 C CA . SER A 1 78 ? -1.597 -10.977 -24.734 1.00 67.75 78 SER A CA 1
ATOM 640 C C . SER A 1 78 ? -2.248 -10.158 -23.618 1.00 67.75 78 SER A C 1
ATOM 642 O O . SER A 1 78 ? -2.656 -10.728 -22.610 1.00 67.75 78 SER A O 1
ATOM 644 N N . VAL A 1 79 ? -2.453 -8.858 -23.839 1.00 69.06 79 VAL A N 1
ATOM 645 C CA . VAL A 1 79 ? -3.179 -7.952 -22.938 1.00 69.06 79 VAL A CA 1
ATOM 646 C C . VAL A 1 79 ? -4.638 -8.396 -22.788 1.00 69.06 79 VAL A C 1
ATOM 648 O O . VAL A 1 79 ? -5.125 -8.532 -21.669 1.00 69.06 79 VAL A O 1
ATOM 651 N N . SER A 1 80 ? -5.325 -8.737 -23.885 1.00 66.81 80 SER A N 1
ATOM 652 C CA . SER A 1 80 ? -6.688 -9.293 -23.829 1.00 66.81 80 SER A CA 1
ATOM 653 C C . SER A 1 80 ? -6.757 -10.599 -23.029 1.00 66.81 80 SER A C 1
ATOM 655 O O . SER A 1 80 ? -7.648 -10.758 -22.195 1.00 66.81 80 SER A O 1
ATOM 657 N N . MET A 1 81 ? -5.801 -11.513 -23.219 1.00 65.06 81 MET A N 1
ATOM 658 C CA . MET A 1 81 ? -5.753 -12.757 -22.449 1.00 65.06 81 MET A CA 1
ATOM 659 C C . MET A 1 81 ? -5.424 -12.536 -20.969 1.00 65.06 81 MET A C 1
ATOM 661 O O . MET A 1 81 ? -5.965 -13.244 -20.119 1.00 65.06 81 MET A O 1
ATOM 665 N N . GLY A 1 82 ? -4.579 -11.551 -20.657 1.00 66.06 82 GLY A N 1
ATOM 666 C CA . GLY A 1 82 ? -4.282 -11.132 -19.288 1.00 66.06 82 GLY A CA 1
ATOM 667 C C . GLY A 1 82 ? -5.518 -10.594 -18.569 1.00 66.06 82 GLY A C 1
ATOM 668 O O . GLY A 1 82 ? -5.764 -10.974 -17.430 1.00 66.06 82 GLY A O 1
ATOM 669 N N . ALA A 1 83 ? -6.360 -9.812 -19.253 1.00 69.00 83 ALA A N 1
ATOM 670 C CA . ALA A 1 83 ? -7.622 -9.332 -18.686 1.00 69.00 83 ALA A CA 1
ATOM 671 C C . ALA A 1 83 ? -8.588 -10.479 -18.348 1.00 69.00 83 ALA A C 1
ATOM 673 O O . ALA A 1 83 ? -9.258 -10.428 -17.321 1.00 69.00 83 ALA A O 1
ATOM 674 N N . ILE A 1 84 ? -8.648 -11.509 -19.202 1.00 63.91 84 ILE A N 1
ATOM 675 C CA . ILE A 1 84 ? -9.547 -12.659 -19.027 1.00 63.91 84 ILE A CA 1
ATOM 676 C C . ILE A 1 84 ? -9.058 -13.591 -17.909 1.00 63.91 84 ILE A C 1
ATOM 678 O O . ILE A 1 84 ? -9.876 -14.108 -17.156 1.00 63.91 84 ILE A O 1
ATOM 682 N N . ARG A 1 85 ? -7.742 -13.828 -17.800 1.00 65.69 85 ARG A N 1
ATOM 683 C CA . ARG A 1 85 ? -7.174 -14.808 -16.852 1.00 65.69 85 ARG A CA 1
ATOM 684 C C . ARG A 1 85 ? -6.723 -14.214 -15.518 1.00 65.69 85 ARG A C 1
ATOM 686 O O . ARG A 1 85 ? -6.872 -14.873 -14.500 1.00 65.69 85 ARG A O 1
ATOM 693 N N . GLY A 1 86 ? -6.151 -13.011 -15.525 1.00 64.75 86 GLY A N 1
ATOM 694 C CA . GLY A 1 86 ? -5.638 -12.326 -14.329 1.00 64.75 86 GLY A CA 1
ATOM 695 C C . GLY A 1 86 ? -6.551 -11.211 -13.815 1.00 64.75 86 GLY A C 1
ATOM 696 O O . GLY A 1 86 ? -6.299 -10.642 -12.758 1.00 64.75 86 GLY A O 1
ATOM 697 N N . GLY A 1 87 ? -7.616 -10.886 -14.550 1.00 79.12 87 GLY A N 1
ATOM 698 C CA . GLY A 1 87 ? -8.500 -9.772 -14.235 1.00 79.12 87 GLY A CA 1
ATOM 699 C C . GLY A 1 87 ? -7.951 -8.419 -14.698 1.00 79.12 87 GLY A C 1
ATOM 700 O O . GLY A 1 87 ? -6.751 -8.209 -14.889 1.00 79.12 87 GLY A O 1
ATOM 701 N N . LYS A 1 88 ? -8.863 -7.456 -14.879 1.00 78.94 88 LYS A N 1
ATOM 702 C CA . LYS A 1 88 ? -8.550 -6.095 -15.355 1.00 78.94 88 LYS A CA 1
ATOM 703 C C . LYS A 1 88 ? -7.531 -5.373 -14.461 1.00 78.94 88 LYS A C 1
ATOM 705 O O . LYS A 1 88 ? -6.698 -4.633 -14.971 1.00 78.94 88 LYS A O 1
ATOM 710 N N . VAL A 1 89 ? -7.602 -5.582 -13.145 1.00 74.81 89 VAL A N 1
ATOM 711 C CA . VAL A 1 89 ? -6.745 -4.902 -12.158 1.00 74.81 89 VAL A CA 1
ATOM 712 C C . VAL A 1 89 ? -5.296 -5.385 -12.244 1.00 74.81 89 VAL A C 1
ATOM 714 O O . VAL A 1 89 ? -4.396 -4.553 -12.319 1.00 74.81 89 VAL A O 1
ATOM 717 N N . ALA A 1 90 ? -5.063 -6.699 -12.319 1.00 79.38 90 ALA A N 1
ATOM 718 C CA . ALA A 1 90 ? -3.711 -7.247 -12.443 1.00 79.38 90 ALA A CA 1
ATOM 719 C C . ALA A 1 90 ? -3.047 -6.834 -13.764 1.00 79.38 90 ALA A C 1
ATOM 721 O O . ALA A 1 90 ? -1.877 -6.462 -13.791 1.00 79.38 90 ALA A O 1
ATOM 722 N N . LEU A 1 91 ? -3.810 -6.831 -14.861 1.00 82.81 91 LEU A N 1
ATOM 723 C CA . LEU A 1 91 ? -3.313 -6.345 -16.144 1.00 82.81 91 LEU A CA 1
ATOM 724 C C . LEU A 1 91 ? -2.944 -4.858 -16.093 1.00 82.81 91 LEU A C 1
ATOM 726 O O . LEU A 1 91 ? -1.904 -4.476 -16.621 1.00 82.81 91 LEU A O 1
ATOM 730 N N . GLN A 1 92 ? -3.783 -4.027 -15.467 1.00 84.25 92 GLN A N 1
ATOM 731 C CA . GLN A 1 92 ? -3.490 -2.603 -15.329 1.00 84.25 92 GLN A CA 1
ATOM 732 C C . GLN A 1 92 ? -2.200 -2.386 -14.533 1.00 84.25 92 GLN A C 1
ATOM 734 O O . GLN A 1 92 ? -1.352 -1.627 -14.981 1.00 84.25 92 GLN A O 1
ATOM 739 N N . ARG A 1 93 ? -1.998 -3.130 -13.438 1.00 81.50 93 ARG A N 1
ATOM 740 C CA . ARG A 1 93 ? -0.751 -3.098 -12.658 1.00 81.50 93 ARG A CA 1
ATOM 741 C C . ARG A 1 93 ? 0.488 -3.417 -13.499 1.00 81.50 93 ARG A C 1
ATOM 743 O O . ARG A 1 93 ? 1.484 -2.713 -13.394 1.00 81.50 93 ARG A O 1
ATOM 750 N N . LEU A 1 94 ? 0.421 -4.427 -14.370 1.00 83.88 94 LEU A N 1
ATOM 751 C CA . LEU A 1 94 ? 1.527 -4.765 -15.278 1.00 83.88 94 LEU A CA 1
ATOM 752 C C . LEU A 1 94 ? 1.825 -3.649 -16.290 1.00 83.88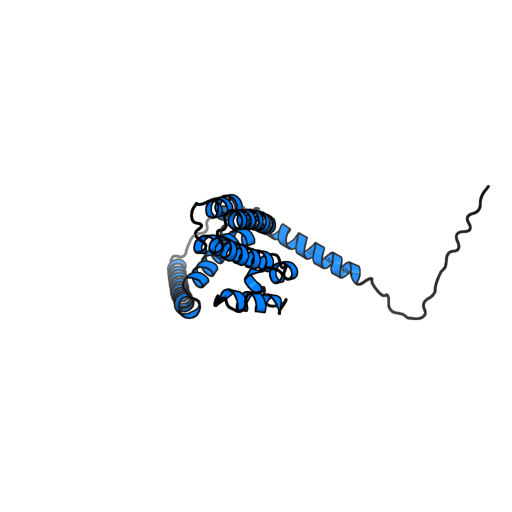 94 LEU A C 1
ATOM 754 O O . LEU A 1 94 ? 2.986 -3.392 -16.610 1.00 83.88 94 LEU A O 1
ATOM 758 N N . LEU A 1 95 ? 0.784 -2.995 -16.811 1.00 86.12 95 LEU A N 1
ATOM 759 C CA . LEU A 1 95 ? 0.944 -1.866 -17.728 1.00 86.12 95 LEU A CA 1
ATOM 760 C C . LEU A 1 95 ? 1.532 -0.644 -17.016 1.00 86.12 95 LEU A C 1
ATOM 762 O O . LEU A 1 95 ? 2.436 -0.011 -17.560 1.00 86.12 95 LEU A O 1
ATOM 766 N N . ASP A 1 96 ? 1.059 -0.353 -15.804 1.00 85.38 96 ASP A N 1
ATOM 767 C CA . ASP A 1 96 ? 1.559 0.740 -14.972 1.00 85.38 96 ASP A CA 1
ATOM 768 C C . ASP A 1 96 ? 3.050 0.512 -14.658 1.00 85.38 96 ASP A C 1
ATOM 770 O O . ASP A 1 96 ? 3.872 1.389 -14.923 1.00 85.38 96 ASP A O 1
ATOM 774 N N . LEU A 1 97 ? 3.433 -0.702 -14.244 1.00 84.38 97 LEU A N 1
ATOM 775 C CA . LEU A 1 97 ? 4.831 -1.091 -14.022 1.00 84.38 97 LEU A CA 1
ATOM 776 C C . LEU A 1 97 ? 5.704 -0.846 -15.263 1.00 84.38 97 LEU A C 1
ATOM 778 O O . LEU A 1 97 ? 6.764 -0.223 -15.177 1.00 84.38 97 LEU A O 1
ATOM 782 N N . HIS A 1 98 ? 5.246 -1.291 -16.438 1.00 86.31 98 HIS A N 1
ATOM 783 C CA . HIS A 1 98 ? 5.970 -1.063 -17.689 1.00 86.31 98 HIS A CA 1
ATOM 784 C C . HIS A 1 98 ? 6.118 0.430 -18.003 1.00 86.31 98 HIS A C 1
ATOM 786 O O . HIS A 1 98 ? 7.178 0.862 -18.454 1.00 86.31 98 HIS A O 1
ATOM 792 N N . SER A 1 99 ? 5.079 1.226 -17.739 1.00 85.38 99 SER A N 1
ATOM 793 C CA . SER A 1 99 ? 5.121 2.670 -17.959 1.00 85.38 99 SER A CA 1
ATOM 794 C C . SER A 1 99 ? 6.150 3.367 -17.059 1.00 85.38 99 SER A C 1
ATOM 796 O O . SER A 1 99 ? 6.929 4.173 -17.563 1.00 85.38 99 SER A O 1
ATOM 798 N N . TYR A 1 100 ? 6.245 2.988 -15.779 1.00 85.44 100 TYR A N 1
ATOM 799 C CA . TYR A 1 100 ? 7.202 3.565 -14.827 1.00 85.44 100 TYR A CA 1
ATOM 800 C C . TYR A 1 100 ? 8.658 3.215 -15.139 1.00 85.44 100 TYR A C 1
ATOM 802 O O . TYR A 1 100 ? 9.555 4.018 -14.892 1.00 85.44 100 TYR A O 1
ATOM 810 N N . HIS A 1 101 ? 8.902 2.037 -15.717 1.00 82.06 101 HIS A N 1
ATOM 811 C CA . HIS A 1 101 ? 10.230 1.671 -16.207 1.00 82.06 101 HIS A CA 1
ATOM 812 C C . HIS A 1 101 ? 10.679 2.512 -17.407 1.00 82.06 101 HIS A C 1
ATOM 814 O O . HIS A 1 101 ? 11.874 2.761 -17.556 1.00 82.06 101 HIS A O 1
ATOM 820 N N . LEU A 1 102 ? 9.747 2.913 -18.276 1.00 85.56 102 LEU A N 1
ATOM 821 C CA . LEU A 1 102 ? 10.053 3.705 -19.468 1.00 85.56 102 LEU A CA 1
ATOM 822 C C . LEU A 1 102 ? 10.148 5.205 -19.170 1.00 85.56 102 LEU A C 1
ATOM 824 O O . LEU A 1 102 ? 10.963 5.890 -19.784 1.00 85.56 102 LEU A O 1
ATOM 828 N N . ASP A 1 103 ? 9.318 5.710 -18.257 1.00 81.75 103 ASP A N 1
ATOM 829 C CA . ASP A 1 103 ? 9.277 7.119 -17.877 1.00 81.75 103 ASP A CA 1
ATOM 830 C C . ASP A 1 103 ? 9.121 7.288 -16.359 1.00 81.75 103 ASP A C 1
ATOM 832 O O . ASP A 1 103 ? 8.083 6.996 -15.760 1.00 81.75 103 ASP A O 1
ATOM 836 N N . THR A 1 104 ? 10.171 7.824 -15.738 1.00 85.69 104 THR A N 1
ATOM 837 C CA . THR A 1 104 ? 10.238 8.046 -14.288 1.00 85.69 104 THR A CA 1
ATOM 838 C C . THR A 1 104 ? 9.718 9.419 -13.863 1.00 85.69 104 THR A C 1
ATOM 840 O O . THR A 1 104 ? 9.633 9.691 -12.664 1.00 85.69 104 THR A O 1
ATOM 843 N N . SER A 1 105 ? 9.332 10.288 -14.805 1.00 87.81 105 SER A N 1
ATOM 844 C CA . SER A 1 105 ? 8.835 11.638 -14.503 1.00 87.81 105 SER A CA 1
ATOM 845 C C . SER A 1 105 ? 7.614 11.613 -13.577 1.00 87.81 105 SER A C 1
ATOM 847 O O . SER A 1 105 ? 7.515 12.402 -12.635 1.00 87.81 105 SER A O 1
ATOM 849 N N . SER A 1 106 ? 6.732 10.632 -13.778 1.00 84.88 106 SER A N 1
ATOM 850 C CA . SER A 1 106 ? 5.538 10.418 -12.961 1.00 84.88 106 SER A CA 1
ATOM 851 C C . SER A 1 106 ? 5.851 10.000 -11.516 1.00 84.88 106 SER A C 1
ATOM 853 O O . SER A 1 106 ? 5.011 10.197 -10.641 1.00 84.88 106 SER A O 1
ATOM 855 N N . LEU A 1 107 ? 7.051 9.481 -11.226 1.00 89.31 107 LEU A N 1
ATOM 856 C CA . LEU A 1 107 ? 7.451 8.974 -9.904 1.00 89.31 107 LEU A CA 1
ATOM 857 C C . LEU A 1 107 ? 7.898 10.078 -8.934 1.00 89.31 107 LEU A C 1
ATOM 859 O O . LEU A 1 107 ? 7.947 9.859 -7.721 1.00 89.31 107 LEU A O 1
ATOM 863 N N . VAL A 1 108 ? 8.221 11.273 -9.441 1.00 90.75 108 VAL A N 1
ATOM 864 C CA . VAL A 1 108 ? 8.753 12.381 -8.627 1.00 90.75 108 VAL A CA 1
ATOM 865 C C . VAL A 1 108 ? 7.788 12.743 -7.494 1.00 90.75 108 VAL A C 1
ATOM 867 O O . VAL A 1 108 ? 8.208 12.858 -6.338 1.00 90.75 108 VAL A O 1
ATOM 870 N N . ASN A 1 109 ? 6.492 12.806 -7.807 1.00 91.38 109 ASN A N 1
ATOM 871 C CA . ASN A 1 109 ? 5.433 13.227 -6.889 1.00 91.38 109 ASN A CA 1
ATOM 872 C C . ASN A 1 109 ? 4.704 12.067 -6.195 1.00 91.38 109 ASN A C 1
ATOM 874 O O . ASN A 1 109 ? 3.700 12.312 -5.533 1.00 91.38 109 ASN A O 1
ATOM 878 N N . ALA A 1 110 ? 5.203 10.828 -6.305 1.00 92.31 110 ALA A N 1
ATOM 879 C CA . ALA A 1 110 ? 4.518 9.633 -5.798 1.00 92.31 110 ALA A CA 1
ATOM 880 C C . ALA A 1 110 ? 4.076 9.757 -4.326 1.00 92.31 110 ALA A C 1
ATOM 882 O O . ALA A 1 110 ? 2.930 9.470 -4.007 1.00 92.31 110 ALA A O 1
ATOM 883 N N . GLU A 1 111 ? 4.948 10.275 -3.453 1.00 94.00 111 GLU A N 1
ATOM 884 C CA . GLU A 1 111 ? 4.636 10.521 -2.033 1.00 94.00 111 GLU A CA 1
ATOM 885 C C . GLU A 1 111 ? 3.431 11.448 -1.839 1.00 94.00 111 GLU A C 1
ATOM 887 O O . GLU A 1 111 ? 2.518 11.128 -1.083 1.00 94.00 111 GLU A O 1
ATOM 892 N N . ILE A 1 112 ? 3.437 12.594 -2.526 1.00 93.88 112 ILE A N 1
ATOM 893 C CA . ILE A 1 112 ? 2.422 13.641 -2.360 1.00 93.88 112 ILE A CA 1
ATOM 894 C C . ILE A 1 112 ? 1.077 13.132 -2.877 1.00 93.88 112 ILE A C 1
ATOM 896 O O . ILE A 1 112 ? 0.044 13.330 -2.241 1.00 93.88 112 ILE A O 1
ATOM 900 N N . GLU A 1 113 ? 1.088 12.453 -4.025 1.00 93.06 113 GLU A N 1
ATOM 901 C CA . GLU A 1 113 ? -0.115 11.868 -4.610 1.00 93.06 113 GLU A CA 1
ATOM 902 C C . GLU A 1 113 ? -0.701 10.787 -3.695 1.00 93.06 113 GLU A C 1
ATOM 904 O O . GLU A 1 113 ? -1.891 10.849 -3.376 1.00 93.06 113 GLU A O 1
ATOM 909 N N . PHE A 1 114 ? 0.139 9.890 -3.174 1.00 95.19 114 PHE A N 1
ATOM 910 C CA . PHE A 1 114 ? -0.277 8.822 -2.270 1.00 95.19 114 PHE A CA 1
ATOM 911 C C . PHE A 1 114 ? -0.892 9.361 -0.970 1.00 95.19 114 PHE A C 1
ATOM 913 O O . PHE A 1 114 ? -1.986 8.953 -0.572 1.00 95.19 114 PHE A O 1
ATOM 920 N N . GLU A 1 115 ? -0.242 10.340 -0.335 1.00 94.94 115 GLU A N 1
ATOM 921 C CA . GLU A 1 115 ? -0.760 10.995 0.871 1.00 94.94 115 GLU A CA 1
ATOM 922 C C . GLU A 1 115 ? -2.077 11.739 0.596 1.00 94.94 115 GLU A C 1
ATOM 924 O O . GLU A 1 115 ? -3.011 11.689 1.404 1.00 94.94 115 GLU A O 1
ATOM 929 N N . SER A 1 116 ? -2.200 12.375 -0.575 1.00 94.75 116 SER A N 1
ATOM 930 C CA . SER A 1 116 ? -3.428 13.065 -0.981 1.00 94.75 116 SER A CA 1
ATOM 931 C C . SER A 1 116 ? -4.606 12.111 -1.188 1.00 94.75 116 SER A C 1
ATOM 933 O O . SER A 1 116 ? -5.743 12.481 -0.893 1.00 94.75 116 SER A O 1
ATOM 935 N N . LEU A 1 117 ? -4.357 10.886 -1.671 1.00 94.25 117 LEU A N 1
ATOM 936 C CA . LEU A 1 117 ? -5.388 9.861 -1.840 1.00 94.25 117 LEU A CA 1
ATOM 937 C C . LEU A 1 117 ? -5.866 9.316 -0.492 1.00 94.25 117 LEU A C 1
ATOM 939 O O . LEU A 1 117 ? -7.073 9.156 -0.307 1.00 94.25 117 LEU A O 1
ATOM 943 N N . LEU A 1 118 ? -4.943 9.083 0.448 1.00 93.94 118 LEU A N 1
ATOM 944 C CA . LEU A 1 118 ? -5.264 8.626 1.806 1.00 93.94 118 LEU A CA 1
ATOM 945 C C . LEU A 1 118 ? -5.987 9.690 2.636 1.00 93.94 118 LEU A C 1
ATOM 947 O O . LEU A 1 118 ? -6.789 9.356 3.498 1.00 93.94 118 LEU A O 1
ATOM 951 N N . SER A 1 119 ? -5.727 10.971 2.375 1.00 91.94 119 SER A N 1
ATOM 952 C CA . SER A 1 119 ? -6.317 12.079 3.140 1.00 91.94 119 SER A CA 1
ATOM 953 C C . SER A 1 119 ? -7.762 12.411 2.751 1.00 91.94 119 SER A C 1
ATOM 955 O O . SER A 1 119 ? -8.377 13.286 3.365 1.00 91.94 119 SER A O 1
ATOM 957 N N . ARG A 1 120 ? -8.318 11.755 1.725 1.00 91.75 120 ARG A N 1
ATOM 958 C CA . ARG A 1 120 ? -9.711 11.957 1.300 1.00 91.75 120 ARG A CA 1
ATOM 959 C C . ARG A 1 120 ? -10.676 11.440 2.362 1.00 91.75 120 ARG A C 1
ATOM 961 O O . ARG A 1 120 ? -10.386 10.476 3.055 1.00 91.75 120 ARG A O 1
ATOM 968 N N . GLU A 1 121 ? -11.870 12.030 2.427 1.00 87.50 121 GLU A N 1
ATOM 969 C CA . GLU A 1 121 ? -12.927 11.580 3.349 1.00 87.50 121 GLU A CA 1
ATOM 970 C C . GLU A 1 121 ? -13.294 10.099 3.144 1.00 87.50 121 GLU A C 1
ATOM 972 O O . GLU A 1 121 ? -13.610 9.392 4.099 1.00 87.50 121 GLU A O 1
ATOM 977 N N . ARG A 1 122 ? -13.230 9.634 1.889 1.00 88.56 122 ARG A N 1
ATOM 978 C CA . ARG A 1 122 ? -13.380 8.231 1.497 1.00 88.56 122 ARG A CA 1
ATOM 979 C C . ARG A 1 122 ? -12.227 7.840 0.571 1.00 88.56 122 ARG A C 1
ATOM 981 O O . ARG A 1 122 ? -12.267 8.205 -0.609 1.00 88.56 122 ARG A O 1
ATOM 988 N N . PRO A 1 123 ? -11.203 7.146 1.084 1.00 91.56 123 PRO A N 1
ATOM 989 C CA . PRO A 1 123 ? -10.081 6.697 0.273 1.00 91.56 123 PRO A CA 1
ATOM 990 C C . PRO A 1 123 ? -10.525 5.684 -0.790 1.00 91.56 123 PRO A C 1
ATOM 992 O O . PRO A 1 123 ? -11.321 4.784 -0.519 1.00 91.56 123 PRO A O 1
ATOM 995 N N . ASP A 1 124 ? -10.000 5.818 -2.009 1.00 93.00 124 ASP A N 1
ATOM 996 C CA . ASP A 1 124 ? -10.185 4.818 -3.064 1.00 93.00 124 ASP A CA 1
ATOM 997 C C . ASP A 1 124 ? -9.052 3.792 -2.977 1.00 93.00 124 ASP A C 1
ATOM 999 O O . ASP A 1 124 ? -7.945 4.009 -3.476 1.00 93.00 124 ASP A O 1
ATOM 1003 N N . PHE A 1 125 ? -9.335 2.666 -2.325 1.00 90.56 125 PHE A N 1
ATOM 1004 C CA . PHE A 1 125 ? -8.354 1.603 -2.114 1.00 90.56 125 PHE A CA 1
ATOM 1005 C C . PHE A 1 125 ? -7.864 0.957 -3.410 1.00 90.56 125 PHE A C 1
ATOM 1007 O O . PHE A 1 125 ? -6.732 0.483 -3.453 1.00 90.56 125 PHE A O 1
ATOM 1014 N N . GLY A 1 126 ? -8.655 0.991 -4.488 1.00 88.38 126 GLY A N 1
ATOM 1015 C CA . GLY A 1 126 ? -8.232 0.484 -5.792 1.00 88.38 126 GLY A CA 1
ATOM 1016 C C . GLY A 1 126 ? -7.167 1.367 -6.442 1.00 88.38 126 GLY A C 1
ATOM 1017 O O . GLY A 1 126 ? -6.253 0.850 -7.085 1.00 88.38 126 GLY A O 1
ATOM 1018 N N . LEU A 1 127 ? -7.264 2.689 -6.260 1.00 90.25 127 LEU A N 1
ATOM 1019 C CA . LEU A 1 127 ? -6.217 3.630 -6.668 1.00 90.25 127 LEU A CA 1
ATOM 1020 C C . LEU A 1 127 ? -4.999 3.543 -5.747 1.00 90.25 127 LEU A C 1
ATOM 1022 O O . LEU A 1 127 ? -3.879 3.452 -6.242 1.00 90.25 127 LEU A O 1
ATOM 1026 N N . LEU A 1 128 ? -5.207 3.468 -4.430 1.00 93.44 128 LEU A N 1
ATOM 1027 C CA . LEU A 1 128 ? -4.113 3.321 -3.466 1.00 93.44 128 LEU A CA 1
ATOM 1028 C C . LEU A 1 128 ? -3.278 2.066 -3.721 1.00 93.44 128 LEU A C 1
ATOM 1030 O O . LEU A 1 128 ? -2.054 2.134 -3.692 1.00 93.44 128 LEU A O 1
ATOM 1034 N N . GLN A 1 129 ? -3.914 0.940 -4.056 1.00 90.38 129 GLN A N 1
ATOM 1035 C CA . GLN A 1 129 ? -3.200 -0.286 -4.418 1.00 90.38 129 GLN A CA 1
ATOM 1036 C C . GLN A 1 129 ? -2.314 -0.131 -5.662 1.00 90.38 129 GLN A C 1
ATOM 1038 O O . GLN A 1 129 ? -1.353 -0.882 -5.822 1.00 90.38 129 GLN A O 1
ATOM 1043 N N . ARG A 1 130 ? -2.646 0.777 -6.587 1.00 87.38 130 ARG A N 1
ATOM 1044 C CA . ARG A 1 130 ? -1.794 1.075 -7.752 1.00 87.38 130 ARG A CA 1
ATOM 1045 C C . ARG A 1 130 ? -0.653 2.005 -7.367 1.00 87.38 130 ARG A C 1
ATOM 1047 O O . ARG A 1 130 ? 0.476 1.788 -7.800 1.00 87.38 130 ARG A O 1
ATOM 1054 N N . ASP A 1 131 ? -0.934 2.984 -6.516 1.00 91.12 131 ASP A N 1
ATOM 1055 C CA . ASP A 1 131 ? 0.077 3.920 -6.037 1.00 91.12 131 ASP A CA 1
ATOM 1056 C C . ASP A 1 131 ? 1.108 3.257 -5.115 1.00 91.12 131 ASP A C 1
ATOM 1058 O O . ASP A 1 131 ? 2.245 3.715 -5.073 1.00 91.12 131 ASP A O 1
ATOM 1062 N N . ILE A 1 132 ? 0.791 2.130 -4.465 1.00 91.94 132 ILE A N 1
ATOM 1063 C CA . ILE A 1 132 ? 1.811 1.310 -3.787 1.00 91.94 132 ILE A CA 1
ATOM 1064 C C . ILE A 1 132 ? 2.926 0.907 -4.759 1.00 91.94 132 ILE A C 1
ATOM 1066 O O . ILE A 1 132 ? 4.098 1.103 -4.448 1.00 91.94 132 ILE A O 1
ATOM 1070 N N . VAL A 1 133 ? 2.580 0.397 -5.946 1.00 87.94 133 VAL A N 1
ATOM 1071 C CA . VAL A 1 133 ? 3.577 0.019 -6.967 1.00 87.94 133 VAL A CA 1
ATOM 1072 C C . VAL A 1 133 ? 4.361 1.252 -7.408 1.00 87.94 133 VAL A C 1
ATOM 1074 O O . VAL A 1 133 ? 5.569 1.209 -7.601 1.00 87.94 133 VAL A O 1
ATOM 1077 N N . LYS A 1 134 ? 3.698 2.404 -7.519 1.00 91.06 134 LYS A N 1
ATOM 1078 C CA . LYS A 1 134 ? 4.370 3.669 -7.829 1.00 91.06 134 LYS A CA 1
ATOM 1079 C C . LYS A 1 134 ? 5.390 4.061 -6.749 1.00 91.06 134 LYS A C 1
ATOM 1081 O O . LYS A 1 134 ? 6.482 4.527 -7.075 1.00 91.06 134 LYS A O 1
ATOM 1086 N N . MET A 1 135 ? 5.057 3.852 -5.476 1.00 93.12 135 MET A N 1
ATOM 1087 C CA . MET A 1 135 ? 5.942 4.097 -4.336 1.00 93.12 135 MET A CA 1
ATOM 1088 C C . MET A 1 135 ? 7.149 3.148 -4.335 1.00 93.12 135 MET A C 1
ATOM 1090 O O . MET A 1 135 ? 8.271 3.632 -4.174 1.00 93.12 135 MET A O 1
ATOM 1094 N N . GLU A 1 136 ? 6.940 1.858 -4.612 1.00 90.94 136 GLU A N 1
ATOM 1095 C CA . GLU A 1 136 ? 7.999 0.857 -4.843 1.00 90.94 136 GLU A CA 1
ATOM 1096 C C . GLU A 1 136 ? 8.934 1.292 -5.977 1.00 90.94 136 GLU A C 1
ATOM 1098 O O . GLU A 1 136 ? 10.127 1.510 -5.781 1.00 90.94 136 GLU A O 1
ATOM 1103 N N . MET A 1 137 ? 8.387 1.563 -7.161 1.00 88.56 137 MET A N 1
ATOM 1104 C CA . MET A 1 137 ? 9.183 1.957 -8.328 1.00 88.56 137 MET A CA 1
ATOM 1105 C C . MET A 1 137 ? 9.973 3.254 -8.116 1.00 88.56 137 MET A C 1
ATOM 1107 O O . MET A 1 137 ? 11.036 3.460 -8.709 1.00 88.56 137 MET A O 1
ATOM 1111 N N . SER A 1 138 ? 9.471 4.144 -7.261 1.00 91.06 138 SER A N 1
ATOM 1112 C CA . SER A 1 138 ? 10.154 5.384 -6.898 1.00 91.06 138 SER A CA 1
ATOM 1113 C C . SER A 1 138 ? 11.258 5.212 -5.839 1.00 91.06 138 SER A C 1
ATOM 1115 O O . SER A 1 138 ? 12.075 6.126 -5.677 1.00 91.06 138 SER A O 1
ATOM 1117 N N . GLY A 1 139 ? 11.326 4.061 -5.157 1.00 90.06 139 GLY A N 1
ATOM 1118 C CA . GLY A 1 139 ? 12.242 3.792 -4.043 1.00 90.06 139 GLY A CA 1
ATOM 1119 C C . GLY A 1 139 ? 11.882 4.552 -2.762 1.00 90.06 139 GLY A C 1
ATOM 1120 O O . GLY A 1 139 ? 12.770 5.015 -2.040 1.00 90.06 139 GLY A O 1
ATOM 1121 N N . LYS A 1 140 ? 10.585 4.805 -2.543 1.00 93.19 140 LYS A N 1
ATOM 1122 C CA . LYS A 1 140 ? 10.048 5.609 -1.428 1.00 93.19 140 LYS A CA 1
ATOM 1123 C C . LYS A 1 140 ? 9.214 4.760 -0.460 1.00 93.19 140 LYS A C 1
ATOM 1125 O O . LYS A 1 140 ? 8.375 5.285 0.272 1.00 93.19 140 LYS A O 1
ATOM 1130 N N . GLU A 1 141 ? 9.464 3.458 -0.417 1.00 93.56 141 GLU A N 1
ATOM 1131 C CA . GLU A 1 141 ? 8.706 2.452 0.333 1.00 93.56 141 GLU A CA 1
ATOM 1132 C C . GLU A 1 141 ? 8.674 2.754 1.832 1.00 93.56 141 GLU A C 1
ATOM 1134 O O . GLU A 1 141 ? 7.609 2.739 2.444 1.00 93.56 141 GLU A O 1
ATOM 1139 N N . ALA A 1 142 ? 9.821 3.125 2.415 1.00 94.19 142 ALA A N 1
ATOM 1140 C CA . ALA A 1 142 ? 9.924 3.448 3.841 1.00 94.19 142 ALA A CA 1
ATOM 1141 C C . ALA A 1 142 ? 8.986 4.600 4.244 1.00 94.19 142 ALA A C 1
ATOM 1143 O O . ALA A 1 142 ? 8.300 4.525 5.262 1.00 94.19 142 ALA A O 1
ATOM 1144 N N . LYS A 1 143 ? 8.890 5.639 3.406 1.00 94.81 143 LYS A N 1
ATOM 1145 C CA . LYS A 1 143 ? 7.934 6.733 3.619 1.00 94.81 143 LYS A CA 1
ATOM 1146 C C . LYS A 1 143 ? 6.496 6.275 3.399 1.00 94.81 143 LYS A C 1
ATOM 1148 O O . LYS A 1 143 ? 5.613 6.695 4.137 1.00 94.81 143 LYS A O 1
ATOM 1153 N N . GLY A 1 144 ? 6.260 5.396 2.424 1.00 95.62 144 GLY A N 1
ATOM 1154 C CA . GLY A 1 144 ? 4.958 4.758 2.222 1.00 95.62 144 GLY A CA 1
ATOM 1155 C C . GLY A 1 144 ? 4.469 4.037 3.482 1.00 95.62 144 GLY A C 1
ATOM 1156 O O . GLY A 1 144 ? 3.333 4.248 3.904 1.00 95.62 144 GLY A O 1
ATOM 1157 N N . VAL A 1 145 ? 5.347 3.274 4.140 1.00 96.69 145 VAL A N 1
ATOM 1158 C CA . VAL A 1 145 ? 5.066 2.616 5.427 1.00 96.69 145 VAL A CA 1
ATOM 1159 C C . VAL A 1 145 ? 4.738 3.632 6.522 1.00 96.69 145 VAL A C 1
ATOM 1161 O O . VAL A 1 145 ? 3.769 3.443 7.256 1.00 96.69 145 VAL A O 1
ATOM 1164 N N . GLU A 1 146 ? 5.501 4.721 6.640 1.00 96.75 146 GLU A N 1
ATOM 1165 C CA . GLU A 1 146 ? 5.219 5.774 7.625 1.00 96.75 146 GLU A CA 1
ATOM 1166 C C . GLU A 1 146 ? 3.850 6.432 7.408 1.00 96.75 146 GLU A C 1
ATOM 1168 O O . GLU A 1 146 ? 3.102 6.625 8.369 1.00 96.75 146 GLU A O 1
ATOM 1173 N N . ILE A 1 147 ? 3.507 6.759 6.157 1.00 97.06 147 ILE A N 1
ATOM 1174 C CA . ILE A 1 147 ? 2.213 7.351 5.793 1.00 97.06 147 ILE A CA 1
ATOM 1175 C C . ILE A 1 147 ? 1.076 6.376 6.133 1.00 97.06 147 ILE A C 1
ATOM 1177 O O . ILE A 1 147 ? 0.099 6.770 6.773 1.00 97.06 147 ILE A O 1
ATOM 1181 N N . LEU A 1 148 ? 1.219 5.096 5.774 1.00 97.50 148 LEU A N 1
ATOM 1182 C CA . LEU A 1 148 ? 0.215 4.064 6.047 1.00 97.50 148 LEU A CA 1
ATOM 1183 C C . LEU A 1 148 ? 0.019 3.820 7.545 1.00 97.50 148 LEU A C 1
ATOM 1185 O O . LEU A 1 148 ? -1.120 3.725 7.991 1.00 97.50 148 LEU A O 1
ATOM 1189 N N . LYS A 1 149 ? 1.093 3.781 8.344 1.00 97.19 149 LYS A N 1
ATOM 1190 C CA . LYS A 1 149 ? 0.992 3.644 9.808 1.00 97.19 149 LYS A CA 1
ATOM 1191 C C . LYS A 1 149 ? 0.225 4.811 10.433 1.00 97.19 149 LYS A C 1
ATOM 1193 O O . LYS A 1 149 ? -0.695 4.585 11.213 1.00 97.19 149 LYS A O 1
ATOM 1198 N N . LYS A 1 150 ? 0.525 6.049 10.025 1.00 96.94 150 LYS A N 1
ATOM 1199 C CA . LYS A 1 150 ? -0.210 7.241 10.486 1.00 96.94 150 LYS A CA 1
ATOM 1200 C C . LYS A 1 150 ? -1.691 7.187 10.102 1.00 96.94 150 LYS A C 1
ATOM 1202 O O . LYS A 1 150 ? -2.550 7.494 10.926 1.00 96.94 150 LYS A O 1
ATOM 1207 N N . ALA A 1 151 ? -1.992 6.794 8.864 1.00 96.12 151 ALA A N 1
ATOM 1208 C CA . ALA A 1 151 ? -3.366 6.655 8.389 1.00 96.12 151 ALA A CA 1
ATOM 1209 C C . ALA A 1 151 ? -4.122 5.547 9.145 1.00 96.12 151 ALA A C 1
ATOM 1211 O O . ALA A 1 151 ? -5.282 5.729 9.510 1.00 96.12 151 ALA A O 1
ATOM 1212 N N . LEU A 1 152 ? -3.448 4.436 9.449 1.00 96.44 152 LEU A N 1
ATOM 1213 C CA . LEU A 1 152 ? -3.999 3.320 10.214 1.00 96.44 152 LEU A CA 1
ATOM 1214 C C . LEU A 1 152 ? -4.353 3.729 11.645 1.00 96.44 152 LEU A C 1
ATOM 1216 O O . LEU A 1 152 ? -5.448 3.422 12.117 1.00 96.44 152 LEU A O 1
ATOM 1220 N N . ASP A 1 153 ? -3.454 4.438 12.326 1.00 96.12 153 ASP A N 1
ATOM 1221 C CA . ASP A 1 153 ? -3.690 4.927 13.687 1.00 96.12 153 ASP A CA 1
ATOM 1222 C C . ASP A 1 153 ? -4.865 5.913 13.725 1.00 96.12 153 ASP A C 1
ATOM 1224 O O . ASP A 1 153 ? -5.722 5.826 14.607 1.00 96.12 153 ASP A O 1
ATOM 1228 N N . LYS A 1 154 ? -4.967 6.792 12.720 1.00 95.56 154 LYS A N 1
ATOM 1229 C CA . LYS A 1 154 ? -6.103 7.708 12.559 1.00 95.56 154 LYS A CA 1
ATOM 1230 C C . LYS A 1 154 ? -7.419 6.955 12.342 1.00 95.56 154 LYS A C 1
ATOM 1232 O O . LYS A 1 154 ? -8.387 7.213 13.052 1.00 95.56 154 LYS A O 1
ATOM 1237 N N . ALA A 1 155 ? -7.456 5.993 11.420 1.00 94.94 155 ALA A N 1
ATOM 1238 C CA . ALA A 1 155 ? -8.657 5.203 11.143 1.00 94.94 155 ALA A CA 1
ATOM 1239 C C . ALA A 1 155 ? -9.113 4.387 12.368 1.00 94.94 155 ALA A C 1
ATOM 1241 O O . ALA A 1 155 ? -10.312 4.291 12.640 1.00 94.94 155 ALA A O 1
ATOM 1242 N N . LYS A 1 156 ? -8.161 3.849 13.145 1.00 94.88 156 LYS A N 1
ATOM 1243 C CA . LYS A 1 156 ? -8.428 3.161 14.418 1.00 94.88 156 LYS A CA 1
ATOM 1244 C C . LYS A 1 156 ? -9.005 4.115 15.466 1.00 94.88 156 LYS A C 1
ATOM 1246 O O . LYS A 1 156 ? -9.996 3.769 16.104 1.00 94.88 156 LYS A O 1
ATOM 1251 N N . ALA A 1 157 ? -8.432 5.311 15.618 1.00 95.31 157 ALA A N 1
ATOM 1252 C CA . ALA A 1 157 ? -8.920 6.325 16.554 1.00 95.31 157 ALA A CA 1
ATOM 1253 C C . ALA A 1 157 ? -10.329 6.834 16.196 1.00 95.31 157 ALA A C 1
ATOM 1255 O O . ALA A 1 157 ? -11.141 7.080 17.083 1.00 95.31 157 ALA A O 1
ATOM 1256 N N . GLU A 1 158 ? -10.638 6.941 14.903 1.00 94.00 158 GLU A N 1
ATOM 1257 C CA . GLU A 1 158 ? -11.962 7.320 14.392 1.00 94.00 158 GLU A CA 1
ATOM 1258 C C . GLU A 1 158 ? -12.982 6.161 14.419 1.00 94.00 158 GLU A C 1
ATOM 1260 O O . GLU A 1 158 ? -14.139 6.350 14.048 1.00 94.00 158 GLU A O 1
ATOM 1265 N N . GLY A 1 159 ? -12.581 4.954 14.840 1.00 93.06 159 GLY A N 1
ATOM 1266 C CA . GLY A 1 159 ? -13.459 3.781 14.910 1.00 93.06 159 GLY A CA 1
ATOM 1267 C C . GLY A 1 159 ? -13.858 3.205 13.546 1.00 93.06 159 GLY A C 1
ATOM 1268 O O . GLY A 1 159 ? -14.803 2.419 13.455 1.00 93.06 159 GLY A O 1
ATOM 1269 N N . LYS A 1 160 ? -13.152 3.563 12.469 1.00 93.00 160 LYS A N 1
ATOM 1270 C CA . LYS A 1 160 ? -13.451 3.111 11.105 1.00 93.00 160 LYS A CA 1
ATOM 1271 C C . LYS A 1 160 ? -12.809 1.753 10.823 1.00 93.00 160 LYS A C 1
ATOM 1273 O O . LYS A 1 160 ? -11.813 1.655 10.110 1.00 93.00 160 LYS A O 1
ATOM 1278 N N . GLY A 1 161 ? -13.393 0.688 11.373 1.00 90.81 161 GLY A N 1
ATOM 1279 C CA . GLY A 1 161 ? -12.828 -0.668 11.311 1.00 90.81 161 GLY A CA 1
ATOM 1280 C C . GLY A 1 161 ? -12.510 -1.170 9.895 1.00 90.81 161 GLY A C 1
ATOM 1281 O O . GLY A 1 161 ? -11.422 -1.688 9.666 1.00 90.81 161 GLY A O 1
ATOM 1282 N N . HIS A 1 162 ? -13.414 -0.963 8.929 1.00 90.94 162 HIS A N 1
ATOM 1283 C CA . HIS A 1 162 ? -13.194 -1.389 7.539 1.00 90.94 162 HIS A CA 1
ATOM 1284 C C . HIS A 1 162 ? -12.061 -0.610 6.853 1.00 90.94 162 HIS A C 1
ATOM 1286 O O . HIS A 1 162 ? -11.236 -1.190 6.156 1.00 90.94 162 HIS A O 1
ATOM 1292 N N . GLU A 1 163 ? -12.002 0.708 7.050 1.00 93.50 163 GLU A N 1
ATOM 1293 C CA . GLU A 1 163 ? -10.920 1.540 6.507 1.00 93.50 163 GLU A CA 1
ATOM 1294 C C . GLU A 1 163 ? -9.575 1.156 7.131 1.00 93.50 163 GLU A C 1
ATOM 1296 O O . GLU A 1 163 ? -8.598 0.973 6.412 1.00 93.50 163 GLU A O 1
ATOM 1301 N N . ALA A 1 164 ? -9.539 0.938 8.448 1.00 94.94 164 ALA A N 1
ATOM 1302 C CA . ALA A 1 164 ? -8.348 0.449 9.128 1.00 94.94 164 ALA A CA 1
ATOM 1303 C C . ALA A 1 164 ? -7.885 -0.911 8.577 1.00 94.94 164 ALA A C 1
ATOM 1305 O O . ALA A 1 164 ? -6.690 -1.095 8.371 1.00 94.94 164 ALA A O 1
ATOM 1306 N N . TYR A 1 165 ? -8.808 -1.837 8.295 1.00 93.50 165 TYR A N 1
ATOM 1307 C CA . TYR A 1 165 ? -8.481 -3.130 7.690 1.00 93.50 165 TYR A CA 1
ATOM 1308 C C . TYR A 1 165 ? -7.836 -2.975 6.306 1.00 93.50 165 TYR A C 1
ATOM 1310 O O . TYR A 1 165 ? -6.763 -3.524 6.064 1.00 93.50 165 TYR A O 1
ATOM 1318 N N . GLU A 1 166 ? -8.436 -2.181 5.415 1.00 93.94 166 GLU A N 1
ATOM 1319 C CA . GLU A 1 166 ? -7.891 -1.958 4.070 1.00 93.94 166 GLU A CA 1
ATOM 1320 C C . GLU A 1 166 ? -6.523 -1.260 4.102 1.00 93.94 166 GLU A C 1
ATOM 1322 O O . GLU A 1 166 ? -5.611 -1.649 3.372 1.00 93.94 166 GLU A O 1
ATOM 1327 N N . ILE A 1 167 ? -6.333 -0.274 4.988 1.00 96.25 167 ILE A N 1
ATOM 1328 C CA . ILE A 1 167 ? -5.028 0.378 5.183 1.00 96.25 167 ILE A CA 1
ATOM 1329 C C . ILE A 1 167 ? -3.994 -0.625 5.715 1.00 96.25 167 ILE A C 1
ATOM 1331 O O . ILE A 1 167 ? -2.844 -0.611 5.279 1.00 96.25 167 ILE A O 1
ATOM 1335 N N . GLU A 1 168 ? -4.380 -1.509 6.637 1.00 95.25 168 GLU A N 1
ATOM 1336 C CA . GLU A 1 168 ? -3.481 -2.535 7.173 1.00 95.25 168 GLU A CA 1
ATOM 1337 C C . GLU A 1 168 ? -3.096 -3.569 6.098 1.00 95.25 168 GLU A C 1
ATOM 1339 O O . GLU A 1 168 ? -1.939 -3.978 6.037 1.00 95.25 168 GLU A O 1
ATOM 1344 N N . MET A 1 169 ? -4.003 -3.910 5.178 1.00 94.50 169 MET A N 1
ATOM 1345 C CA . MET A 1 169 ? -3.697 -4.756 4.015 1.00 94.50 169 MET A CA 1
ATOM 1346 C C . MET A 1 169 ? -2.718 -4.089 3.036 1.00 94.50 169 MET A C 1
ATOM 1348 O O . MET A 1 169 ? -1.805 -4.743 2.529 1.00 94.50 169 MET A O 1
ATOM 1352 N N . LEU A 1 170 ? -2.869 -2.784 2.791 1.00 95.50 170 LEU A N 1
ATOM 1353 C CA . LEU A 1 170 ? -1.917 -1.988 2.006 1.00 95.50 170 LEU A CA 1
ATOM 1354 C C . LEU A 1 170 ? -0.535 -1.918 2.680 1.00 95.50 170 LEU A C 1
ATOM 1356 O O . LEU A 1 170 ? 0.495 -1.975 2.007 1.00 95.50 170 LEU A O 1
ATOM 1360 N N . LEU A 1 171 ? -0.505 -1.824 4.012 1.00 96.62 171 LEU A N 1
ATOM 1361 C CA . LEU A 1 171 ? 0.728 -1.845 4.798 1.00 96.62 171 LEU A CA 1
ATOM 1362 C C . LEU A 1 171 ? 1.464 -3.182 4.652 1.00 96.62 171 LEU A C 1
ATOM 1364 O O . LEU A 1 171 ? 2.675 -3.177 4.443 1.00 96.62 171 LEU A O 1
ATOM 1368 N N . VAL A 1 172 ? 0.745 -4.306 4.706 1.00 95.25 172 VAL A N 1
ATOM 1369 C CA . VAL A 1 172 ? 1.315 -5.637 4.446 1.00 95.25 172 VAL A CA 1
ATOM 1370 C C . VAL A 1 172 ? 1.940 -5.704 3.052 1.00 95.25 172 VAL A C 1
ATOM 1372 O O . VAL A 1 172 ? 3.084 -6.132 2.926 1.00 95.25 172 VAL A O 1
ATOM 1375 N N . GLU A 1 173 ? 1.232 -5.238 2.018 1.00 93.25 173 GLU A N 1
ATOM 1376 C CA . GLU A 1 173 ? 1.729 -5.237 0.632 1.00 93.25 173 GLU A CA 1
ATOM 1377 C C . GLU A 1 173 ? 3.035 -4.429 0.502 1.00 93.25 173 GLU A C 1
ATOM 1379 O O . GLU A 1 173 ? 4.017 -4.922 -0.052 1.00 93.25 173 GLU A O 1
ATOM 1384 N N . MET A 1 174 ? 3.104 -3.239 1.110 1.00 94.75 174 MET A N 1
ATOM 1385 C CA . MET A 1 174 ? 4.324 -2.419 1.122 1.00 94.75 174 MET A CA 1
ATOM 1386 C C . MET A 1 174 ? 5.484 -3.078 1.889 1.00 94.75 174 MET A C 1
ATOM 1388 O O . MET A 1 174 ? 6.630 -3.031 1.443 1.00 94.75 174 MET A O 1
ATOM 1392 N N . LEU A 1 175 ? 5.210 -3.707 3.039 1.00 94.75 175 LEU A N 1
ATOM 1393 C CA . LEU A 1 175 ? 6.229 -4.414 3.825 1.00 94.75 175 LEU A CA 1
ATOM 1394 C C . LEU A 1 175 ? 6.800 -5.619 3.067 1.00 94.75 175 LEU A C 1
ATOM 1396 O O . LEU A 1 175 ? 8.005 -5.865 3.142 1.00 94.75 175 LEU A O 1
ATOM 1400 N N . ILE A 1 176 ? 5.962 -6.326 2.301 1.00 91.75 176 ILE A N 1
ATOM 1401 C CA . ILE A 1 176 ? 6.399 -7.404 1.406 1.00 91.75 176 ILE A CA 1
ATOM 1402 C C . ILE A 1 176 ? 7.331 -6.851 0.323 1.00 91.75 176 ILE A C 1
ATOM 1404 O O . ILE A 1 176 ? 8.403 -7.419 0.122 1.00 91.75 176 ILE A O 1
ATOM 1408 N N . TYR A 1 177 ? 6.992 -5.724 -0.313 1.00 88.69 177 TYR A N 1
ATOM 1409 C CA . TYR 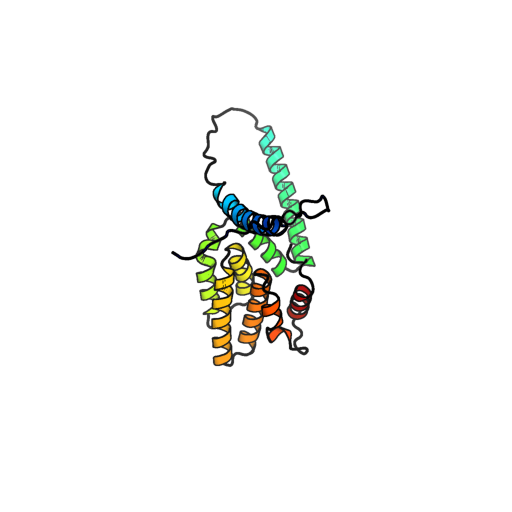A 1 177 ? 7.862 -5.095 -1.319 1.00 88.69 177 TYR A CA 1
ATOM 1410 C C . TYR A 1 177 ? 9.200 -4.614 -0.749 1.00 88.69 177 TYR A C 1
ATOM 1412 O O . TYR A 1 177 ? 10.234 -4.755 -1.396 1.00 88.69 177 TYR A O 1
ATOM 1420 N N . MET A 1 178 ? 9.228 -4.147 0.501 1.00 89.44 178 MET A N 1
ATOM 1421 C CA . MET A 1 178 ? 10.485 -3.847 1.198 1.00 89.44 178 MET A CA 1
ATOM 1422 C C . MET A 1 178 ? 11.309 -5.096 1.557 1.00 89.44 178 MET A C 1
ATOM 1424 O O . MET A 1 178 ? 12.467 -4.968 1.955 1.00 89.44 178 MET A O 1
ATOM 1428 N N . GLY A 1 179 ? 10.721 -6.293 1.480 1.00 89.06 179 GLY A N 1
ATOM 1429 C CA . GLY A 1 179 ? 11.315 -7.540 1.964 1.00 89.06 179 GLY A CA 1
ATOM 1430 C C . GLY A 1 179 ? 11.241 -7.721 3.486 1.00 89.06 179 GLY A C 1
ATOM 1431 O O . GLY A 1 179 ? 11.879 -8.623 4.027 1.00 89.06 179 GLY A O 1
ATOM 1432 N N . ASN A 1 180 ? 10.465 -6.899 4.200 1.00 91.81 180 ASN A N 1
ATOM 1433 C CA . ASN A 1 180 ? 10.293 -6.983 5.651 1.00 91.81 180 ASN A CA 1
ATOM 1434 C C . ASN A 1 180 ? 9.129 -7.917 6.021 1.00 91.81 180 ASN A C 1
ATOM 1436 O O . ASN A 1 180 ? 8.084 -7.513 6.538 1.00 91.81 180 ASN A O 1
ATOM 1440 N N . ILE A 1 181 ? 9.333 -9.198 5.725 1.00 89.69 181 ILE A N 1
ATOM 1441 C CA . ILE A 1 181 ? 8.335 -10.259 5.886 1.00 89.69 181 ILE A CA 1
ATOM 1442 C C . ILE A 1 181 ? 7.941 -10.472 7.354 1.00 89.69 181 ILE A C 1
ATOM 1444 O O . ILE A 1 181 ? 6.775 -10.718 7.652 1.00 89.69 181 ILE A O 1
ATOM 1448 N N . GLU A 1 182 ? 8.890 -10.339 8.284 1.00 90.12 182 GLU A N 1
ATOM 1449 C CA . GLU A 1 182 ? 8.632 -10.539 9.715 1.00 90.12 182 GLU A CA 1
ATOM 1450 C C . GLU A 1 182 ? 7.678 -9.497 10.303 1.00 90.12 182 GLU A C 1
ATOM 1452 O O . GLU A 1 182 ? 6.924 -9.794 11.232 1.00 90.12 182 GLU A O 1
ATOM 1457 N N . GLU A 1 183 ? 7.738 -8.256 9.815 1.00 91.50 183 GLU A N 1
ATOM 1458 C CA . GLU A 1 183 ? 6.801 -7.215 10.226 1.00 91.50 183 GLU A CA 1
ATOM 1459 C C . GLU A 1 183 ? 5.443 -7.416 9.550 1.00 91.50 183 GLU A C 1
ATOM 1461 O O . GLU A 1 183 ? 4.417 -7.334 10.224 1.00 91.50 183 GLU A O 1
ATOM 1466 N N . ALA A 1 184 ? 5.437 -7.779 8.262 1.00 92.69 184 ALA A N 1
ATOM 1467 C CA . ALA A 1 184 ? 4.215 -8.068 7.514 1.00 92.69 184 ALA A CA 1
ATOM 1468 C C . ALA A 1 184 ? 3.400 -9.205 8.155 1.00 92.69 184 ALA A C 1
ATOM 1470 O O . ALA A 1 184 ? 2.183 -9.101 8.290 1.00 92.69 184 ALA A O 1
ATOM 1471 N N . SER A 1 185 ? 4.060 -10.276 8.610 1.00 89.75 185 SER A N 1
ATOM 1472 C CA . SER A 1 185 ? 3.389 -11.427 9.226 1.00 89.75 185 SER A CA 1
ATOM 1473 C C . SER A 1 185 ? 2.750 -11.130 10.585 1.00 89.75 185 SER A C 1
ATOM 1475 O O . SER A 1 185 ? 1.928 -11.915 11.041 1.00 89.75 185 SER A O 1
ATOM 1477 N N . LYS A 1 186 ? 3.136 -10.031 11.247 1.00 90.94 186 LYS A N 1
ATOM 1478 C CA . LYS A 1 186 ? 2.596 -9.613 12.556 1.00 90.94 186 LYS A CA 1
ATOM 1479 C C . LYS A 1 186 ? 1.370 -8.702 12.427 1.00 90.94 186 LYS A C 1
ATOM 1481 O O . LYS A 1 186 ? 0.817 -8.273 13.438 1.00 90.94 186 LYS A O 1
ATOM 1486 N N . CYS A 1 187 ? 0.971 -8.340 11.208 1.00 90.88 187 CYS A N 1
ATOM 1487 C CA . CYS A 1 187 ? -0.199 -7.502 10.984 1.00 90.88 187 CYS A CA 1
ATOM 1488 C C . CYS A 1 187 ? -1.492 -8.265 11.314 1.00 90.88 187 CYS A C 1
ATOM 1490 O O . CYS A 1 187 ? -1.711 -9.376 10.832 1.00 90.88 187 CYS A O 1
ATOM 1492 N N . LYS A 1 188 ? -2.383 -7.631 12.087 1.00 89.38 188 LYS A N 1
ATOM 1493 C CA . LYS A 1 188 ? -3.621 -8.247 12.601 1.00 89.38 188 LYS A CA 1
ATOM 1494 C C . LYS A 1 188 ? -4.577 -8.681 11.492 1.00 89.38 188 LYS A C 1
ATOM 1496 O O . LYS A 1 188 ? -5.229 -9.712 11.619 1.00 89.38 188 LYS A O 1
ATOM 1501 N N . CYS A 1 189 ? -4.623 -7.944 10.382 1.00 89.19 189 CYS A N 1
ATOM 1502 C CA . CYS A 1 189 ? -5.398 -8.304 9.192 1.00 89.19 189 CYS A CA 1
ATOM 1503 C C . CYS A 1 189 ? -5.078 -9.703 8.627 1.00 89.19 189 CYS A C 1
ATOM 1505 O O . CYS A 1 189 ? -5.909 -10.270 7.916 1.00 89.19 189 CYS A O 1
ATOM 1507 N N . LEU A 1 190 ? -3.915 -10.281 8.956 1.00 88.56 190 LEU A N 1
ATOM 1508 C CA . LEU A 1 190 ? -3.534 -11.636 8.564 1.00 88.56 190 LEU A CA 1
ATOM 1509 C C . LEU A 1 190 ? -3.839 -12.699 9.628 1.00 88.56 190 LEU A C 1
ATOM 1511 O O . LEU A 1 190 ? -3.652 -13.876 9.335 1.00 88.56 190 LEU A O 1
ATOM 1515 N N . GLU A 1 191 ? -4.334 -12.354 10.815 1.00 82.88 191 GLU A N 1
ATOM 1516 C CA . GLU A 1 191 ? -4.625 -13.311 11.898 1.00 82.88 191 GLU A CA 1
ATOM 1517 C C . GLU A 1 191 ? -6.069 -13.838 11.866 1.00 82.88 191 GLU A C 1
ATOM 1519 O O . GLU A 1 191 ? -6.311 -14.957 12.303 1.00 82.88 191 GLU A O 1
ATOM 1524 N N . ASP A 1 192 ? -7.018 -13.082 11.308 1.00 74.75 192 ASP A N 1
ATOM 1525 C CA . ASP A 1 192 ? -8.446 -13.419 11.377 1.00 74.75 192 ASP A CA 1
ATOM 1526 C C . ASP A 1 192 ? -8.879 -14.476 10.343 1.00 74.75 192 ASP A C 1
ATOM 1528 O O . ASP A 1 192 ? -8.895 -14.231 9.132 1.00 74.75 192 ASP A O 1
ATOM 1532 N N . ASP A 1 193 ? -9.266 -15.655 10.831 1.00 68.25 193 ASP A N 1
ATOM 1533 C CA . ASP A 1 193 ? -9.702 -16.800 10.026 1.00 68.25 193 ASP A CA 1
ATOM 1534 C C . ASP A 1 193 ? -11.121 -16.680 9.459 1.00 68.25 193 ASP A C 1
ATOM 1536 O O . ASP A 1 193 ? -11.485 -17.444 8.563 1.00 68.25 193 ASP A O 1
ATOM 1540 N N . PHE A 1 194 ? -11.912 -15.710 9.921 1.00 67.75 194 PHE A N 1
ATOM 1541 C CA . PHE A 1 194 ? -13.290 -15.522 9.464 1.00 67.75 194 PHE A CA 1
ATOM 1542 C C . PHE A 1 194 ? -13.411 -14.582 8.257 1.00 67.75 194 PHE A C 1
ATOM 1544 O O . PHE A 1 194 ? -14.469 -14.531 7.625 1.00 67.75 194 PHE A O 1
ATOM 1551 N N . ILE A 1 195 ? -12.348 -13.853 7.901 1.00 65.88 195 ILE A N 1
ATOM 1552 C CA . ILE A 1 195 ? -12.364 -12.914 6.775 1.00 65.88 195 ILE A CA 1
ATOM 1553 C C . ILE A 1 195 ? -12.076 -13.655 5.463 1.00 65.88 195 ILE A C 1
ATOM 1555 O O . ILE A 1 195 ? -10.991 -14.194 5.249 1.00 65.88 195 ILE A O 1
ATOM 1559 N N . THR A 1 196 ? -13.035 -13.625 4.534 1.00 76.38 196 THR A N 1
ATOM 1560 C CA . THR A 1 196 ? -12.952 -14.278 3.214 1.00 76.38 196 THR A CA 1
ATOM 1561 C C . THR A 1 196 ? -12.211 -13.441 2.160 1.00 76.38 196 THR A C 1
ATOM 1563 O O . THR A 1 196 ? -12.571 -13.467 0.982 1.00 76.38 196 THR A O 1
ATOM 1566 N N . ASP A 1 197 ? -11.217 -12.647 2.557 1.00 83.38 197 ASP A N 1
ATOM 1567 C CA . ASP A 1 197 ? -10.425 -11.855 1.614 1.00 83.38 197 ASP A CA 1
ATOM 1568 C C . ASP A 1 197 ? -9.389 -12.751 0.922 1.00 83.38 197 ASP A C 1
ATOM 1570 O O . ASP A 1 197 ? -8.508 -13.325 1.563 1.00 83.38 197 ASP A O 1
ATOM 1574 N N . ALA A 1 198 ? -9.466 -12.845 -0.407 1.00 84.06 198 ALA A N 1
ATOM 1575 C CA . ALA A 1 198 ? -8.551 -13.639 -1.222 1.00 84.06 198 ALA A CA 1
ATOM 1576 C C . ALA A 1 198 ? -7.085 -13.156 -1.166 1.00 84.06 198 ALA A C 1
ATOM 1578 O O . ALA A 1 198 ? -6.177 -13.931 -1.470 1.00 84.06 198 ALA A O 1
ATOM 1579 N N . ARG A 1 199 ? -6.830 -11.902 -0.764 1.00 85.81 199 ARG A N 1
ATOM 1580 C CA . ARG A 1 199 ? -5.477 -11.348 -0.582 1.00 85.81 199 ARG A CA 1
ATOM 1581 C C . ARG A 1 199 ? -4.763 -11.947 0.630 1.00 85.81 199 ARG A C 1
ATOM 1583 O O . ARG A 1 199 ? -3.552 -12.133 0.588 1.00 85.81 199 ARG A O 1
ATOM 1590 N N . ARG A 1 200 ? -5.490 -12.282 1.700 1.00 87.25 200 ARG A N 1
ATOM 1591 C CA . ARG A 1 200 ? -4.907 -12.826 2.939 1.00 87.25 200 ARG A CA 1
ATOM 1592 C C . ARG A 1 200 ? -4.108 -14.118 2.706 1.00 87.25 200 ARG A C 1
ATOM 1594 O O . ARG A 1 200 ? -2.923 -14.118 3.040 1.00 87.25 200 ARG A O 1
ATOM 1601 N N . PRO A 1 201 ? -4.671 -15.188 2.106 1.00 86.00 201 PRO A N 1
ATOM 1602 C CA . PRO A 1 201 ? -3.906 -16.408 1.854 1.00 86.00 201 PRO A CA 1
ATOM 1603 C C . PRO A 1 201 ? -2.739 -16.170 0.888 1.00 86.00 201 PRO A C 1
ATOM 1605 O O . PRO A 1 201 ? -1.704 -16.817 1.022 1.00 86.00 201 PRO A O 1
ATOM 1608 N N . LEU A 1 202 ? -2.863 -15.214 -0.043 1.00 84.06 202 LEU A N 1
ATOM 1609 C CA . LEU A 1 202 ? -1.764 -14.817 -0.926 1.00 84.06 202 LEU A CA 1
ATOM 1610 C C . LEU A 1 202 ? -0.589 -14.232 -0.122 1.00 84.06 202 LEU A C 1
ATOM 1612 O O . LEU A 1 202 ? 0.542 -14.685 -0.285 1.00 84.06 202 LEU A O 1
ATOM 1616 N N . TYR A 1 203 ? -0.855 -13.273 0.771 1.00 86.75 203 TYR A N 1
ATOM 1617 C CA . TYR A 1 203 ? 0.174 -12.628 1.594 1.00 86.75 203 TYR A CA 1
ATOM 1618 C C . TYR A 1 203 ? 0.768 -13.566 2.651 1.00 86.75 203 TYR A C 1
ATOM 1620 O O . TYR A 1 203 ? 1.972 -13.550 2.910 1.00 86.75 203 TYR A O 1
ATOM 1628 N N . GLN A 1 204 ? -0.045 -14.457 3.217 1.00 83.19 204 GLN A N 1
ATOM 1629 C CA . GLN A 1 204 ? 0.448 -15.521 4.091 1.00 83.19 204 GLN A CA 1
ATOM 1630 C C . GLN A 1 204 ? 1.371 -16.493 3.340 1.00 83.19 204 GLN A C 1
ATOM 1632 O O . GLN A 1 204 ? 2.412 -16.882 3.870 1.00 83.19 204 GLN A O 1
ATOM 1637 N N . ALA A 1 205 ? 1.034 -16.856 2.097 1.00 78.88 205 ALA A N 1
ATOM 1638 C CA . ALA A 1 205 ? 1.868 -17.731 1.278 1.00 78.88 205 ALA A CA 1
ATOM 1639 C C . ALA A 1 205 ? 3.195 -17.066 0.879 1.00 78.88 205 ALA A C 1
ATOM 1641 O O . ALA A 1 205 ? 4.238 -17.719 0.945 1.00 78.88 205 ALA A O 1
ATOM 1642 N N . SER A 1 206 ? 3.195 -15.771 0.534 1.00 65.50 206 SER A N 1
ATOM 1643 C CA . SER A 1 206 ? 4.438 -15.032 0.259 1.00 65.50 206 SER A CA 1
ATOM 1644 C C . SER A 1 206 ? 5.350 -14.950 1.482 1.00 65.50 206 SER A C 1
ATOM 1646 O O . SER A 1 206 ? 6.566 -15.058 1.342 1.00 65.50 206 SER A O 1
ATOM 1648 N N . ASN A 1 207 ? 4.784 -14.878 2.691 1.00 58.88 207 ASN A N 1
ATOM 1649 C CA . ASN A 1 207 ? 5.571 -14.931 3.925 1.00 58.88 207 ASN A CA 1
ATOM 1650 C C . ASN A 1 207 ? 6.239 -16.303 4.150 1.00 58.88 207 ASN A C 1
ATOM 1652 O O . ASN A 1 207 ? 7.201 -16.409 4.907 1.00 58.88 207 ASN A O 1
ATOM 1656 N N . CYS A 1 208 ? 5.756 -17.356 3.485 1.00 48.38 208 CYS A N 1
ATOM 1657 C CA . CYS A 1 208 ? 6.255 -18.723 3.616 1.00 48.38 208 CYS A CA 1
ATOM 1658 C C . CYS A 1 208 ? 7.368 -19.067 2.600 1.00 48.38 208 CYS A C 1
ATOM 1660 O O . CYS A 1 208 ? 7.954 -20.145 2.665 1.00 48.38 208 CYS A O 1
ATOM 1662 N N . SER A 1 209 ? 7.685 -18.186 1.641 1.00 45.69 209 SER A N 1
ATOM 1663 C CA . SER A 1 209 ? 8.672 -18.462 0.585 1.00 45.69 209 SER A CA 1
ATOM 1664 C C . SER A 1 209 ? 9.516 -17.228 0.238 1.00 45.69 209 SER A C 1
ATOM 1666 O O . SER A 1 209 ? 9.076 -16.402 -0.558 1.00 45.69 209 SER A O 1
ATOM 1668 N N . PRO A 1 210 ? 10.774 -17.120 0.713 1.00 47.22 210 PRO A N 1
ATOM 1669 C CA . PRO A 1 210 ? 11.667 -15.998 0.384 1.00 47.22 210 PRO A CA 1
ATOM 1670 C C . PRO A 1 210 ? 12.121 -15.941 -1.094 1.00 47.22 210 PRO A C 1
ATOM 1672 O O . PRO A 1 210 ? 12.974 -15.136 -1.446 1.00 47.22 210 PRO A O 1
ATOM 1675 N N . LEU A 1 211 ? 11.582 -16.800 -1.968 1.00 39.91 211 LEU A N 1
ATOM 1676 C CA . LEU A 1 211 ? 12.022 -17.011 -3.354 1.00 39.91 211 LEU A CA 1
ATOM 1677 C C . LEU A 1 211 ? 11.019 -16.533 -4.422 1.00 39.91 211 LEU A C 1
ATOM 1679 O O . LEU A 1 211 ? 11.289 -16.704 -5.606 1.00 39.91 211 LEU A O 1
ATOM 1683 N N . LEU A 1 212 ? 9.878 -15.955 -4.031 1.00 42.03 212 LEU A N 1
ATOM 1684 C CA . LEU A 1 212 ? 8.765 -15.629 -4.942 1.00 42.03 212 LEU A CA 1
ATOM 1685 C C . LEU A 1 212 ? 8.647 -14.137 -5.325 1.00 42.03 212 LEU A C 1
ATOM 1687 O O . LEU A 1 212 ? 7.657 -13.751 -5.936 1.00 42.03 212 LEU A O 1
ATOM 1691 N N . LEU A 1 213 ? 9.645 -13.308 -5.002 1.00 42.69 213 LEU A N 1
ATOM 1692 C CA . LEU A 1 213 ? 9.688 -11.873 -5.345 1.00 42.69 213 LEU A CA 1
ATOM 1693 C C . LEU A 1 213 ? 10.586 -11.561 -6.564 1.00 42.69 213 LEU A C 1
ATOM 1695 O O . LEU A 1 213 ? 11.353 -10.599 -6.545 1.00 42.69 213 LEU A O 1
ATOM 1699 N N . LEU A 1 214 ? 10.506 -12.374 -7.625 1.00 35.00 214 LEU A N 1
ATOM 1700 C CA . LEU A 1 214 ? 11.123 -12.092 -8.933 1.00 35.00 214 LEU A CA 1
ATOM 1701 C C . LEU A 1 214 ? 10.159 -12.385 -10.086 1.00 35.00 214 LEU A C 1
ATOM 1703 O O . LEU A 1 214 ? 9.654 -13.529 -10.150 1.00 35.00 214 LEU A O 1
#